Protein AF-A0A951JB14-F1 (afdb_monomer)

Sequence (214 aa):
MEELTDKQIKTRWVGIKKQINERQLLAYRVGIPLEKWDTYMYSNPTTEEINRIYFAIQDDRKNKTARIKDGLSKIVGYRESKEFSRKSGVSDTSIRDIIEGKKTMAGYDIINRLELFLNRVLPDYELSIENPLALRSYSQDYLSEIASEINRVADGLKQYCFKLTEMGRKQELETGWDGNKISPSKNIDYSINNLAELKEKIDTFWKVYIEKTI

Foldseek 3Di:
DPDDDPVVLVVLLVVLLVLCVLFVVLCVQLPNDPVCVCVSNVDRDDSVSSVSSSVSVQVVQLVLLLLLLVLLVPVDDPPCLVVVCLLLVNDSVVNNCSVVVVPSGDDLVSSLSSLLLSVLQPVPRDRDPRRSDDLVVVVVVLVVVLVVLLVVLVVLVVVLVVVLVVCVVVVHFDADPVRDGDDSCNSVVVSVVSVVVSVVSVVSNCQRSPVSHD

Structure (mmCIF, N/CA/C/O backbone):
data_AF-A0A951JB14-F1
#
_entry.id   AF-A0A951JB14-F1
#
loop_
_atom_site.group_PDB
_atom_site.id
_atom_site.type_symbol
_atom_site.label_atom_id
_atom_site.label_alt_id
_atom_site.label_comp_id
_atom_site.label_asym_id
_atom_site.label_entity_id
_atom_site.label_seq_id
_atom_site.pdbx_PDB_ins_code
_atom_site.Cartn_x
_atom_site.Cartn_y
_atom_site.Cartn_z
_atom_site.occupancy
_atom_site.B_iso_or_equiv
_atom_site.auth_seq_id
_atom_site.auth_comp_id
_atom_site.auth_asym_id
_atom_site.auth_atom_id
_atom_site.pdbx_PDB_model_num
ATOM 1 N N . MET A 1 1 ? 1.921 -2.107 32.612 1.00 53.19 1 MET A N 1
ATOM 2 C CA . MET A 1 1 ? 2.051 -1.178 31.470 1.00 53.19 1 MET A CA 1
ATOM 3 C C . MET A 1 1 ? 2.714 0.065 32.010 1.00 53.19 1 MET A C 1
ATOM 5 O O . MET A 1 1 ? 2.256 0.548 33.032 1.00 53.19 1 MET A O 1
ATOM 9 N N . GLU A 1 2 ? 3.806 0.506 31.399 1.00 60.00 2 GLU A N 1
ATOM 10 C CA . GLU A 1 2 ? 4.479 1.751 31.779 1.00 60.00 2 GLU A CA 1
ATOM 11 C C . GLU A 1 2 ? 3.520 2.928 31.535 1.00 60.00 2 GLU A C 1
ATOM 13 O O . GLU A 1 2 ? 2.881 2.990 30.477 1.00 60.00 2 GLU A O 1
ATOM 18 N N . GLU A 1 3 ? 3.339 3.799 32.530 1.00 78.62 3 GLU A N 1
ATOM 19 C CA . GLU A 1 3 ? 2.468 4.967 32.390 1.00 78.62 3 GLU A CA 1
ATOM 20 C C . GLU A 1 3 ? 3.057 5.925 31.357 1.00 78.62 3 GLU A C 1
ATOM 22 O O . GLU A 1 3 ? 4.218 6.330 31.423 1.00 78.62 3 GLU A O 1
ATOM 27 N N . LEU A 1 4 ? 2.246 6.268 30.359 1.00 85.12 4 LEU A N 1
ATOM 28 C CA . LEU A 1 4 ? 2.639 7.217 29.330 1.00 85.12 4 LEU A CA 1
ATOM 29 C C . LEU A 1 4 ? 2.627 8.625 29.909 1.00 85.12 4 LEU A C 1
ATOM 31 O O . LEU A 1 4 ? 1.679 9.025 30.576 1.00 85.12 4 LEU A O 1
ATOM 35 N N . THR A 1 5 ? 3.636 9.409 29.555 1.00 89.75 5 THR A N 1
ATOM 36 C CA . THR A 1 5 ? 3.665 10.844 29.850 1.00 89.75 5 THR A CA 1
ATOM 37 C C . THR A 1 5 ? 2.507 11.576 29.162 1.00 89.75 5 THR A C 1
ATOM 39 O O . THR A 1 5 ? 2.059 11.183 28.078 1.00 89.75 5 THR A O 1
ATOM 42 N N . ASP A 1 6 ? 2.095 12.722 29.705 1.00 87.25 6 ASP A N 1
ATOM 43 C CA . ASP A 1 6 ? 1.055 13.577 29.107 1.00 87.25 6 ASP A CA 1
ATOM 44 C C . ASP A 1 6 ? 1.327 13.912 27.633 1.00 87.25 6 ASP A C 1
ATOM 46 O O . ASP A 1 6 ? 0.418 13.960 26.798 1.00 87.25 6 ASP A O 1
ATOM 50 N N . LYS A 1 7 ? 2.602 14.119 27.277 1.00 90.81 7 LYS A N 1
ATOM 51 C CA . LYS A 1 7 ? 3.022 14.385 25.894 1.00 90.81 7 LYS A CA 1
ATOM 52 C C . LYS A 1 7 ? 2.766 13.181 24.984 1.00 90.81 7 LYS A C 1
ATOM 54 O O . LYS A 1 7 ? 2.312 13.350 23.847 1.00 90.81 7 LYS A O 1
ATOM 59 N N . GLN A 1 8 ? 3.039 11.970 25.465 1.00 92.25 8 GLN A N 1
ATOM 60 C CA . GLN A 1 8 ? 2.775 10.738 24.723 1.00 92.25 8 GLN A CA 1
ATOM 61 C C . GLN A 1 8 ? 1.269 10.483 24.581 1.00 92.25 8 GLN A C 1
ATOM 63 O O . GLN A 1 8 ? 0.830 10.118 23.490 1.00 92.25 8 GLN A O 1
ATOM 68 N N . ILE A 1 9 ? 0.471 10.752 25.620 1.00 92.06 9 ILE A N 1
ATOM 69 C CA . ILE A 1 9 ? -0.997 10.648 25.563 1.00 92.06 9 ILE A CA 1
ATOM 70 C C . ILE A 1 9 ? -1.588 11.623 24.540 1.00 92.06 9 ILE A C 1
ATOM 72 O O . ILE A 1 9 ? -2.374 11.213 23.683 1.00 92.06 9 ILE A O 1
ATOM 76 N N . LYS A 1 10 ? -1.147 12.886 24.531 1.00 90.31 10 LYS A N 1
ATOM 77 C CA . LYS A 1 10 ? -1.573 13.866 23.515 1.00 90.31 10 LYS A CA 1
ATOM 78 C C . LYS A 1 10 ? -1.198 13.427 22.099 1.00 90.31 10 LYS A C 1
ATOM 80 O O . LYS A 1 10 ? -2.020 13.504 21.190 1.00 90.31 10 LYS A O 1
ATOM 85 N N . THR A 1 11 ? 0.017 12.911 21.911 1.00 93.06 11 THR A N 1
ATOM 86 C CA . THR A 1 11 ? 0.480 12.401 20.607 1.00 93.06 11 THR A CA 1
ATOM 87 C C . THR A 1 11 ? -0.361 11.208 20.144 1.00 93.06 11 THR A C 1
ATOM 89 O O . THR A 1 11 ? -0.767 11.141 18.983 1.00 93.06 11 THR A O 1
ATOM 92 N N . ARG A 1 12 ? -0.687 10.287 21.059 1.00 93.69 12 ARG A N 1
ATOM 93 C CA . ARG A 1 12 ? -1.596 9.167 20.798 1.00 93.69 12 ARG A CA 1
ATOM 94 C C . ARG A 1 12 ? -2.968 9.666 20.356 1.00 93.69 12 ARG A C 1
ATOM 96 O O . ARG A 1 12 ? -3.489 9.165 19.364 1.00 93.69 12 ARG A O 1
ATOM 103 N N . TRP A 1 13 ? -3.518 10.673 21.032 1.00 94.56 13 TRP A N 1
ATOM 104 C CA . TRP A 1 13 ? -4.812 11.244 20.670 1.00 94.56 13 TRP A CA 1
ATOM 105 C C . TRP A 1 13 ? -4.819 11.879 19.276 1.00 94.56 13 TRP A C 1
ATOM 107 O O . TRP A 1 13 ? -5.735 11.629 18.497 1.00 94.56 13 TRP A O 1
ATOM 117 N N . VAL A 1 14 ? -3.759 12.604 18.903 1.00 93.69 14 VAL A N 1
ATOM 118 C CA . VAL A 1 14 ? -3.581 13.117 17.530 1.00 93.69 14 VAL A CA 1
ATOM 119 C C . VAL A 1 14 ? -3.583 11.975 16.507 1.00 93.69 14 VAL A C 1
ATOM 121 O O . VAL A 1 14 ? -4.263 12.058 15.483 1.00 93.69 14 VAL A O 1
ATOM 124 N N . GLY A 1 15 ? -2.870 10.882 16.797 1.00 92.81 15 GLY A N 1
ATOM 125 C CA . GLY A 1 15 ? -2.862 9.689 15.948 1.00 92.81 15 GLY A CA 1
ATOM 126 C C . GLY A 1 15 ? -4.243 9.041 15.804 1.00 92.81 15 GLY A C 1
ATOM 127 O O . GLY A 1 15 ? -4.622 8.648 14.702 1.00 92.81 15 GLY A O 1
ATOM 128 N N . ILE A 1 16 ? -5.013 8.976 16.892 1.00 94.06 16 ILE A N 1
ATOM 129 C CA . ILE A 1 16 ? -6.386 8.454 16.892 1.00 94.06 16 ILE A CA 1
ATOM 130 C C . ILE A 1 16 ? -7.307 9.336 16.045 1.00 94.06 16 ILE A C 1
ATOM 132 O O . ILE A 1 16 ? -7.996 8.812 15.171 1.00 94.06 16 ILE A O 1
ATOM 136 N N . LYS A 1 17 ? -7.278 10.666 16.231 1.00 93.44 17 LYS A N 1
ATOM 137 C CA . LYS A 1 17 ? -8.076 11.601 15.418 1.00 93.44 17 LYS A CA 1
ATOM 138 C C . LYS A 1 17 ? -7.787 11.438 13.932 1.00 93.44 17 LYS A C 1
ATOM 140 O O . LYS A 1 17 ? -8.719 11.383 13.139 1.00 93.44 17 LYS A O 1
ATOM 145 N N . LYS A 1 18 ? -6.512 11.300 13.551 1.00 92.94 18 LYS A N 1
ATOM 146 C CA . LYS A 1 18 ? -6.135 11.044 12.155 1.00 92.94 18 LYS A CA 1
ATOM 147 C C . LYS A 1 18 ? -6.806 9.777 11.614 1.00 92.94 18 LYS A C 1
ATOM 149 O O . LYS A 1 18 ? -7.406 9.816 10.546 1.00 92.94 18 LYS A O 1
ATOM 154 N N . GLN A 1 19 ? -6.751 8.674 12.361 1.00 92.44 19 GLN A N 1
ATOM 155 C CA . GLN A 1 19 ? -7.350 7.407 11.931 1.00 92.44 19 GLN A CA 1
ATOM 156 C C . GLN A 1 19 ? -8.875 7.473 11.821 1.00 92.44 19 GLN A C 1
ATOM 158 O O . GLN A 1 19 ? -9.423 6.904 10.878 1.00 92.44 19 GLN A O 1
ATOM 163 N N . ILE A 1 20 ? -9.533 8.166 12.754 1.00 91.81 20 ILE A N 1
ATOM 164 C CA . ILE A 1 20 ? -10.982 8.394 12.747 1.00 91.81 20 ILE A CA 1
ATOM 165 C C . ILE A 1 20 ? -11.391 9.303 11.581 1.00 91.81 20 ILE A C 1
ATOM 167 O O . ILE A 1 20 ? -12.351 8.997 10.886 1.00 91.81 20 ILE A O 1
ATOM 171 N N . ASN A 1 21 ? -10.657 10.382 11.310 1.00 89.25 21 ASN A N 1
ATOM 172 C CA . ASN A 1 21 ? -10.972 11.289 10.202 1.00 89.25 21 ASN A CA 1
ATOM 173 C C . ASN A 1 21 ? -10.857 10.600 8.839 1.00 89.25 21 ASN A C 1
ATOM 175 O O . ASN A 1 21 ? -11.684 10.825 7.963 1.00 89.25 21 ASN A O 1
ATOM 179 N N . GLU A 1 22 ? -9.866 9.724 8.670 1.00 88.25 22 GLU A N 1
ATOM 180 C CA . GLU A 1 22 ? -9.732 8.894 7.468 1.00 88.25 22 GLU A CA 1
ATOM 181 C C . GLU A 1 22 ? -10.836 7.824 7.351 1.00 88.25 22 GLU A C 1
ATOM 183 O O . GLU A 1 22 ? -11.032 7.267 6.274 1.00 88.25 22 GLU A O 1
ATOM 188 N N . ARG A 1 23 ? -11.511 7.476 8.457 1.00 88.75 23 ARG A N 1
ATOM 189 C CA . ARG A 1 23 ? -12.461 6.357 8.572 1.00 88.75 23 ARG A CA 1
ATOM 190 C C . ARG A 1 23 ? -13.578 6.733 9.536 1.00 88.75 23 ARG A C 1
ATOM 192 O O . ARG A 1 23 ? -13.624 6.230 10.652 1.00 88.75 23 ARG A O 1
ATOM 199 N N . GLN A 1 24 ? -14.474 7.626 9.130 1.00 84.38 24 GLN A N 1
ATOM 200 C CA . GLN A 1 24 ? -15.455 8.224 10.049 1.00 84.38 24 GLN A CA 1
ATOM 201 C C . GLN A 1 24 ? -16.294 7.176 10.801 1.00 84.38 24 GLN A C 1
ATOM 203 O O . GLN A 1 24 ? -16.555 7.322 11.994 1.00 84.38 24 GLN A O 1
ATOM 208 N N . LEU A 1 25 ? -16.621 6.055 10.148 1.00 89.00 25 LEU A N 1
ATOM 209 C CA . LEU A 1 25 ? -17.375 4.956 10.759 1.00 89.00 25 LEU A CA 1
ATOM 210 C C . LEU A 1 25 ? -16.599 4.186 11.846 1.00 89.00 25 LEU A C 1
ATOM 212 O O . LEU A 1 25 ? -17.211 3.546 12.703 1.00 89.00 25 LEU A O 1
ATOM 216 N N . LEU A 1 26 ? -15.269 4.323 11.899 1.00 90.81 26 LEU A N 1
ATOM 217 C CA . LEU A 1 26 ? -14.445 3.802 12.993 1.00 90.81 26 LEU A CA 1
ATOM 218 C C . LEU A 1 26 ? -14.837 4.428 14.334 1.00 90.81 26 LEU A C 1
ATOM 220 O O . LEU A 1 26 ? -14.767 3.745 15.351 1.00 90.81 26 LEU A O 1
ATOM 224 N N . ALA A 1 27 ? -15.278 5.690 14.346 1.00 90.06 27 ALA A N 1
ATOM 225 C CA . ALA A 1 27 ? -15.678 6.380 15.569 1.00 90.06 27 ALA A CA 1
ATOM 226 C C . ALA A 1 27 ? -16.820 5.664 16.296 1.00 90.06 27 ALA A C 1
ATOM 228 O O . ALA A 1 27 ? -16.739 5.441 17.503 1.00 90.06 27 ALA A O 1
ATOM 229 N N . TYR A 1 28 ? -17.828 5.211 15.550 1.00 88.62 28 TYR A N 1
ATOM 230 C CA . TYR A 1 28 ? -18.924 4.423 16.108 1.00 88.62 28 TYR A CA 1
ATOM 231 C C . TYR A 1 28 ? -18.432 3.082 16.650 1.00 88.62 28 TYR A C 1
ATOM 233 O O . TYR A 1 28 ? -18.802 2.694 17.757 1.00 88.62 28 TYR A O 1
ATOM 241 N N . ARG A 1 29 ? -17.539 2.396 15.921 1.00 87.94 29 ARG A N 1
ATOM 242 C CA . ARG A 1 29 ? -16.986 1.108 16.366 1.00 87.94 29 ARG A CA 1
ATOM 243 C C . ARG A 1 29 ? -16.177 1.223 17.657 1.00 87.94 29 ARG A C 1
ATOM 245 O O . ARG A 1 29 ? -16.216 0.314 18.479 1.00 87.94 29 ARG A O 1
ATOM 252 N N . VAL A 1 30 ? -15.466 2.329 17.857 1.00 92.06 30 VAL A N 1
ATOM 253 C CA . VAL A 1 30 ? -14.691 2.569 19.087 1.00 92.06 30 VAL A CA 1
ATOM 254 C C . VAL A 1 30 ? -15.541 3.184 20.206 1.00 92.06 30 VAL A C 1
ATOM 256 O O . VAL A 1 30 ? -15.023 3.512 21.276 1.00 92.06 30 VAL A O 1
ATOM 259 N N . GLY A 1 31 ? -16.853 3.319 19.996 1.00 89.38 31 GLY A N 1
ATOM 260 C CA . GLY A 1 31 ? -17.803 3.789 20.999 1.00 89.38 31 GLY A CA 1
ATOM 261 C C . GLY A 1 31 ? -17.769 5.298 21.225 1.00 89.38 31 GLY A C 1
ATOM 262 O O . GLY A 1 31 ? -17.965 5.730 22.356 1.00 89.38 31 GLY A O 1
ATOM 263 N N . ILE A 1 32 ? -17.484 6.097 20.192 1.00 89.81 32 ILE A N 1
ATOM 264 C CA . ILE A 1 32 ? -17.711 7.548 20.208 1.00 89.81 32 ILE A CA 1
ATOM 265 C C . ILE A 1 32 ? -19.130 7.801 19.677 1.00 89.81 32 ILE A C 1
ATOM 267 O O . ILE A 1 32 ? -19.377 7.568 18.492 1.00 89.81 32 ILE A O 1
ATOM 271 N N . PRO A 1 33 ? -20.070 8.262 20.523 1.00 86.94 33 PRO A N 1
ATOM 272 C CA . PRO A 1 33 ? -21.422 8.598 20.089 1.00 86.94 33 PRO A CA 1
ATOM 273 C C . PRO A 1 33 ? -21.417 9.815 19.161 1.00 86.94 33 PRO A C 1
ATOM 275 O O . PRO A 1 33 ? -20.614 10.735 19.351 1.00 86.94 33 PRO A O 1
ATOM 278 N N . LEU A 1 34 ? -22.342 9.851 18.197 1.00 86.12 34 LEU A N 1
ATOM 279 C CA . LEU A 1 34 ? -22.454 10.956 17.239 1.00 86.12 34 LEU A CA 1
ATOM 280 C C . LEU A 1 34 ? -22.693 12.294 17.948 1.00 86.12 34 LEU A C 1
ATOM 282 O O . LEU A 1 34 ? -22.112 13.307 17.578 1.00 86.12 34 LEU A O 1
ATOM 286 N N . GLU A 1 35 ? -23.481 12.284 19.021 1.00 89.50 35 GLU A N 1
ATOM 287 C CA . GLU A 1 35 ? -23.854 13.475 19.791 1.00 89.50 35 GLU A CA 1
ATOM 288 C C . GLU A 1 35 ? -22.651 14.105 20.503 1.00 89.50 35 GLU A C 1
ATOM 290 O O . GLU A 1 35 ? -22.683 15.274 20.877 1.00 89.50 35 GLU A O 1
ATOM 295 N N . LYS A 1 36 ? -21.580 13.328 20.707 1.00 88.06 36 LYS A N 1
ATOM 296 C CA . LYS A 1 36 ? -20.344 13.774 21.360 1.00 88.06 36 LYS A CA 1
ATOM 297 C C . LYS A 1 36 ? -19.206 14.004 20.371 1.00 88.06 36 LYS A C 1
ATOM 299 O O . LYS A 1 36 ? -18.095 14.306 20.807 1.00 88.06 36 LYS A O 1
ATOM 304 N N . TRP A 1 37 ? -19.453 13.868 19.067 1.00 86.94 37 TRP A N 1
ATOM 305 C CA . TRP A 1 37 ? -18.423 13.960 18.033 1.00 86.94 37 TRP A CA 1
ATOM 306 C C . TRP A 1 37 ? -17.574 15.226 18.168 1.00 86.94 37 TRP A C 1
ATOM 308 O O . TRP A 1 37 ? -16.355 15.129 18.317 1.00 86.94 37 TRP A O 1
ATOM 318 N N . ASP A 1 38 ? -18.213 16.396 18.210 1.00 87.88 38 ASP A N 1
ATOM 319 C CA . ASP A 1 38 ? -17.513 17.680 18.306 1.00 87.88 38 ASP A CA 1
ATOM 320 C C . ASP A 1 38 ? -16.698 17.783 19.594 1.00 87.88 38 ASP A C 1
ATOM 322 O O . ASP A 1 38 ? -15.559 18.253 19.586 1.00 87.88 38 ASP A O 1
ATOM 326 N N . THR A 1 39 ? -17.229 17.264 20.705 1.00 88.88 39 THR A N 1
ATOM 327 C CA . THR A 1 39 ? -16.492 17.215 21.969 1.00 88.88 39 THR A CA 1
ATOM 328 C C . THR A 1 39 ? -15.203 16.418 21.809 1.00 88.88 39 THR A C 1
ATOM 330 O O . THR A 1 39 ? -14.141 16.907 22.184 1.00 88.88 39 THR A O 1
ATOM 333 N N . TYR A 1 40 ? -15.240 15.230 21.204 1.00 88.62 40 TYR A N 1
ATOM 334 C CA . TYR A 1 40 ? -14.021 14.454 20.963 1.00 88.62 40 TYR A CA 1
ATOM 335 C C . TYR A 1 40 ? -13.096 15.153 19.949 1.00 88.62 40 TYR A C 1
ATOM 337 O O . TYR A 1 40 ? -11.893 15.291 20.187 1.00 88.62 40 TYR A O 1
ATOM 345 N N . MET A 1 41 ? -13.619 15.664 18.837 1.00 87.56 41 MET A N 1
ATOM 346 C CA . MET A 1 41 ? -12.777 16.235 17.783 1.00 87.56 41 MET A CA 1
ATOM 347 C C . MET A 1 41 ? -12.088 17.540 18.185 1.00 87.56 41 MET A C 1
ATOM 349 O O . MET A 1 41 ? -10.933 17.747 17.800 1.00 87.56 41 MET A O 1
ATOM 353 N N . TYR A 1 42 ? -12.710 18.361 19.031 1.00 88.31 42 TYR A N 1
ATOM 354 C CA . TYR A 1 42 ? -12.179 19.672 19.420 1.00 88.31 42 TYR A CA 1
ATOM 355 C C . TYR A 1 42 ? -11.637 19.744 20.855 1.00 88.31 42 TYR A C 1
ATOM 357 O O . TYR A 1 42 ? -11.126 20.788 21.254 1.00 88.31 42 TYR A O 1
ATOM 365 N N . SER A 1 43 ? -11.655 18.643 21.616 1.00 87.06 43 SER A N 1
ATOM 366 C CA . SER A 1 43 ? -11.065 18.582 22.964 1.00 87.06 43 SER A CA 1
ATOM 367 C C . SER A 1 43 ? -10.056 17.433 23.145 1.00 87.06 43 SER A C 1
ATOM 369 O O . SER A 1 43 ? -9.707 16.715 22.194 1.00 87.06 43 SER A O 1
ATOM 371 N N . ASN A 1 44 ? -9.544 17.306 24.375 1.00 86.88 44 ASN A N 1
ATOM 372 C CA . ASN A 1 44 ? -8.719 16.195 24.843 1.00 86.88 44 ASN A CA 1
ATOM 373 C C . ASN A 1 44 ? -9.492 15.443 25.939 1.00 86.88 44 ASN A C 1
ATOM 375 O O . ASN A 1 44 ? -9.641 15.991 27.034 1.00 86.88 44 ASN A O 1
ATOM 379 N N . PRO A 1 45 ? -9.979 14.220 25.664 1.00 89.56 45 PRO A N 1
ATOM 380 C CA . PRO A 1 45 ? -10.567 13.354 26.681 1.00 89.56 45 PRO A CA 1
ATOM 381 C C . PRO A 1 45 ? -9.555 12.991 27.776 1.00 89.56 45 PRO A C 1
ATOM 383 O O . PRO A 1 45 ? -8.359 13.270 27.654 1.00 89.56 45 PRO A O 1
ATOM 386 N N . THR A 1 46 ? -10.025 12.329 28.836 1.00 91.50 46 THR A N 1
ATOM 387 C CA . THR A 1 46 ? -9.133 11.827 29.889 1.00 91.50 46 THR A CA 1
ATOM 388 C C . THR A 1 46 ? -8.189 10.747 29.352 1.00 91.50 46 THR A C 1
ATOM 390 O O . THR A 1 46 ? -8.439 10.127 28.312 1.00 91.50 46 THR A O 1
ATOM 393 N N . THR A 1 47 ? -7.088 10.505 30.064 1.00 92.38 47 THR A N 1
ATOM 394 C CA . THR A 1 47 ? -6.096 9.484 29.701 1.00 92.38 47 THR A CA 1
ATOM 395 C C . THR A 1 47 ? -6.723 8.093 29.584 1.00 92.38 47 THR A C 1
ATOM 397 O O . THR A 1 47 ? -6.406 7.351 28.650 1.00 92.38 47 THR A O 1
ATOM 400 N N . GLU A 1 48 ? -7.644 7.749 30.485 1.00 92.38 48 GLU A N 1
ATOM 401 C CA . GLU A 1 48 ? -8.377 6.480 30.470 1.00 92.38 48 GLU A CA 1
ATOM 402 C C . GLU A 1 48 ? -9.187 6.336 29.183 1.00 92.38 48 GLU A C 1
ATOM 404 O O . GLU A 1 48 ? -9.128 5.297 28.527 1.00 92.38 48 GLU A O 1
ATOM 409 N N . GLU A 1 49 ? -9.882 7.398 28.779 1.00 93.00 49 GLU A N 1
ATOM 410 C CA . GLU A 1 49 ? -10.732 7.391 27.593 1.00 93.00 49 GLU A CA 1
ATOM 411 C C . GLU A 1 49 ? -9.912 7.319 26.297 1.00 93.00 49 GLU A C 1
ATOM 413 O O . GLU A 1 49 ? -10.219 6.534 25.396 1.00 93.00 49 GLU A O 1
ATOM 418 N N . ILE A 1 50 ? -8.801 8.060 26.220 1.00 93.88 50 ILE A N 1
ATOM 419 C CA . ILE A 1 50 ? -7.857 7.972 25.096 1.00 93.88 50 ILE A CA 1
ATOM 420 C C . ILE A 1 50 ? -7.309 6.544 24.969 1.00 93.88 50 ILE A C 1
ATOM 422 O O . ILE A 1 50 ? -7.218 6.009 23.860 1.00 93.88 50 ILE A O 1
ATOM 426 N N . ASN A 1 51 ? -6.951 5.910 26.088 1.00 94.12 51 ASN A N 1
ATOM 427 C CA . ASN A 1 51 ? -6.440 4.542 26.092 1.00 94.12 51 ASN A CA 1
ATOM 428 C C . ASN A 1 51 ? -7.521 3.518 25.728 1.00 94.12 51 ASN A C 1
ATOM 430 O O . ASN A 1 51 ? -7.241 2.619 24.936 1.00 94.12 51 ASN A O 1
ATOM 434 N N . ARG A 1 52 ? -8.757 3.678 26.217 1.00 95.62 52 ARG A N 1
ATOM 435 C CA . ARG A 1 52 ? -9.906 2.844 25.831 1.00 95.62 52 ARG A CA 1
ATOM 436 C C . ARG A 1 52 ? -10.095 2.838 24.314 1.00 95.62 52 ARG A C 1
ATOM 438 O O . ARG A 1 52 ? -10.147 1.769 23.706 1.00 95.62 52 ARG A O 1
ATOM 445 N N . ILE A 1 53 ? -10.135 4.021 23.696 1.00 95.50 53 ILE A N 1
ATOM 446 C CA . ILE A 1 53 ? -10.289 4.168 22.241 1.00 95.50 53 ILE A CA 1
ATOM 447 C C . ILE A 1 53 ? -9.086 3.572 21.505 1.00 95.50 53 ILE A C 1
ATOM 449 O O . ILE A 1 53 ? -9.250 2.852 20.521 1.00 95.50 53 ILE A O 1
ATOM 453 N N . TYR A 1 54 ? -7.870 3.834 21.988 1.00 94.94 54 TYR A N 1
ATOM 454 C CA . TYR A 1 54 ? -6.651 3.278 21.405 1.00 94.94 54 TYR A CA 1
ATOM 455 C C . TYR A 1 54 ? -6.675 1.747 21.355 1.00 94.94 54 TYR A C 1
ATOM 457 O O . TYR A 1 54 ? -6.377 1.163 20.312 1.00 94.94 54 TYR A O 1
ATOM 465 N N . PHE A 1 55 ? -7.040 1.092 22.458 1.00 95.19 55 PHE A N 1
ATOM 466 C CA . PHE A 1 55 ? -7.112 -0.366 22.516 1.00 95.19 55 PHE A CA 1
ATOM 467 C C . PHE A 1 55 ? -8.236 -0.917 21.636 1.00 95.19 55 PHE A C 1
ATOM 469 O O . PHE A 1 55 ? -7.996 -1.871 20.900 1.00 95.19 55 PHE A O 1
ATOM 476 N N . ALA A 1 56 ? -9.400 -0.262 21.596 1.00 95.44 56 ALA A N 1
ATOM 477 C CA . ALA A 1 56 ? -10.481 -0.637 20.682 1.00 95.44 56 ALA A CA 1
ATOM 478 C C . ALA A 1 56 ? -10.039 -0.591 19.204 1.00 95.44 56 ALA A C 1
ATOM 480 O O . ALA A 1 56 ? -10.346 -1.494 18.428 1.00 95.44 56 ALA A O 1
ATOM 481 N N . ILE A 1 57 ? -9.250 0.418 18.817 1.00 95.56 57 ILE A N 1
ATOM 482 C CA . ILE A 1 57 ? -8.637 0.505 17.482 1.00 95.56 57 ILE A CA 1
ATOM 483 C C . ILE A 1 57 ? -7.642 -0.634 17.240 1.00 95.56 57 ILE A C 1
ATOM 485 O O . ILE A 1 57 ? -7.585 -1.186 16.139 1.00 95.56 57 ILE A O 1
ATOM 489 N N . GLN A 1 58 ? -6.809 -0.967 18.229 1.00 95.31 58 GLN A N 1
ATOM 490 C CA . GLN A 1 58 ? -5.868 -2.079 18.095 1.00 95.31 58 GLN A CA 1
ATOM 491 C C . GLN A 1 58 ? -6.599 -3.407 17.889 1.00 95.31 58 GLN A C 1
ATOM 493 O O . GLN A 1 58 ? -6.173 -4.202 17.051 1.00 95.31 58 GLN A O 1
ATOM 498 N N . ASP A 1 59 ? -7.700 -3.632 18.600 1.00 95.50 59 ASP A N 1
ATOM 499 C CA . ASP A 1 59 ? -8.494 -4.848 18.462 1.00 95.50 59 ASP A CA 1
ATOM 500 C C . ASP A 1 59 ? -9.252 -4.902 17.127 1.00 95.50 59 ASP A C 1
ATOM 502 O O . ASP A 1 59 ? -9.235 -5.951 16.484 1.00 95.50 59 ASP A O 1
ATOM 506 N N . ASP A 1 60 ? -9.790 -3.782 16.619 1.00 94.81 60 ASP A N 1
ATOM 507 C CA . ASP A 1 60 ? -10.321 -3.718 15.242 1.00 94.81 60 ASP A CA 1
ATOM 508 C C . ASP A 1 60 ? -9.253 -4.137 14.220 1.00 94.81 60 ASP A C 1
ATOM 510 O O . ASP A 1 60 ? -9.486 -5.010 13.382 1.00 94.81 60 ASP 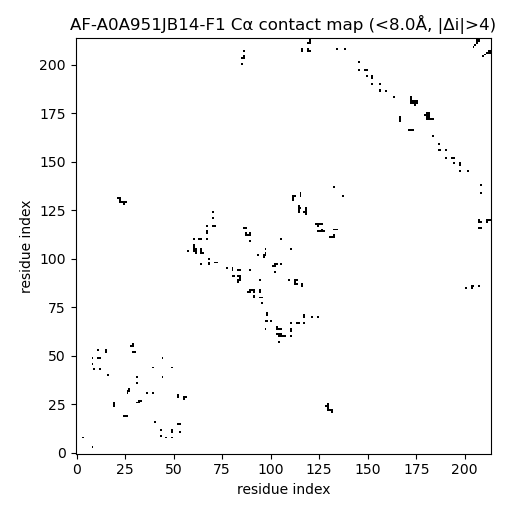A O 1
ATOM 514 N N . ARG A 1 61 ? -8.033 -3.598 14.342 1.00 95.75 61 ARG A N 1
ATOM 515 C CA . ARG A 1 61 ? -6.918 -3.951 13.452 1.00 95.75 61 ARG A CA 1
ATOM 516 C C . ARG A 1 61 ? -6.535 -5.423 13.546 1.00 95.75 61 ARG A C 1
ATOM 518 O O . ARG A 1 61 ? -6.253 -6.025 12.509 1.00 95.75 61 ARG A O 1
ATOM 525 N N . LYS A 1 62 ? -6.506 -6.010 14.745 1.00 96.62 62 LYS A N 1
ATOM 526 C CA . LYS A 1 62 ? -6.245 -7.449 14.921 1.00 96.62 62 LYS A CA 1
ATOM 527 C C . LYS A 1 62 ? -7.325 -8.285 14.239 1.00 96.62 62 LYS A C 1
ATOM 529 O O . LYS A 1 62 ? -6.989 -9.167 13.454 1.00 96.62 62 LYS A O 1
ATOM 534 N N . ASN A 1 63 ? -8.597 -7.960 14.464 1.00 95.25 63 ASN A N 1
ATOM 535 C CA . ASN A 1 63 ? -9.731 -8.674 13.876 1.00 95.25 63 ASN A CA 1
ATOM 536 C C . ASN A 1 63 ? -9.707 -8.605 12.343 1.00 95.25 63 ASN A C 1
ATOM 538 O O . ASN A 1 63 ? -9.826 -9.630 11.671 1.00 95.25 63 ASN A O 1
ATOM 542 N N . LYS A 1 64 ? -9.456 -7.420 11.776 1.00 95.69 64 LYS A N 1
ATOM 543 C CA . LYS A 1 64 ? -9.307 -7.247 10.323 1.00 95.69 64 LYS A CA 1
ATOM 544 C C . LYS A 1 64 ? -8.098 -7.996 9.770 1.00 95.69 64 LYS A C 1
ATOM 546 O O . LYS A 1 64 ? -8.203 -8.645 8.736 1.00 95.69 64 LYS A O 1
ATOM 551 N N . THR A 1 65 ? -6.966 -7.973 10.476 1.00 96.44 65 THR A N 1
ATOM 552 C CA . THR A 1 65 ? -5.767 -8.729 10.075 1.00 96.44 65 THR A CA 1
ATOM 553 C C . THR A 1 65 ? -6.033 -10.236 10.080 1.00 96.44 65 THR A C 1
ATOM 555 O O . THR A 1 65 ? -5.618 -10.931 9.156 1.00 96.44 65 THR A O 1
ATOM 558 N N . ALA A 1 66 ? -6.767 -10.745 11.073 1.00 95.88 66 ALA A N 1
ATOM 559 C CA . ALA A 1 66 ? -7.168 -12.147 11.134 1.00 95.88 66 ALA A CA 1
ATOM 560 C C . ALA A 1 66 ? -8.110 -12.531 9.980 1.00 95.88 66 ALA A C 1
ATOM 562 O O . ALA A 1 66 ? -7.910 -13.567 9.351 1.00 95.88 66 ALA A O 1
ATOM 563 N N . ARG A 1 67 ? -9.083 -11.675 9.640 1.00 95.25 67 ARG A N 1
ATOM 564 C CA . ARG A 1 67 ? -9.973 -11.897 8.490 1.00 95.25 67 ARG A CA 1
ATOM 565 C C . ARG A 1 67 ? -9.217 -11.902 7.160 1.00 95.25 67 ARG A C 1
ATOM 567 O O . ARG A 1 67 ? -9.459 -12.760 6.318 1.00 95.25 67 ARG A O 1
ATOM 574 N N . ILE A 1 68 ? -8.259 -10.989 6.992 1.00 94.31 68 ILE A N 1
ATOM 575 C CA . ILE A 1 68 ? -7.366 -10.965 5.826 1.00 94.31 68 ILE A CA 1
ATOM 576 C C . ILE A 1 68 ? -6.537 -12.245 5.755 1.00 94.31 68 ILE A C 1
ATOM 578 O O . ILE A 1 68 ? -6.407 -12.817 4.678 1.00 94.31 68 ILE A O 1
ATOM 582 N N . LYS A 1 69 ? -5.984 -12.709 6.882 1.00 93.44 69 LYS A N 1
ATOM 583 C CA . LYS A 1 69 ? -5.242 -13.973 6.943 1.00 93.44 69 LYS A CA 1
ATOM 584 C C . LYS A 1 69 ? -6.105 -15.141 6.458 1.00 93.44 69 LYS A C 1
ATOM 586 O O . LYS A 1 69 ? -5.627 -15.935 5.652 1.00 93.44 69 LYS A O 1
ATOM 591 N N . ASP A 1 70 ? -7.352 -15.229 6.918 1.00 91.94 70 ASP A N 1
ATOM 592 C CA . ASP A 1 70 ? -8.303 -16.255 6.470 1.00 91.94 70 ASP A CA 1
ATOM 593 C C . ASP A 1 70 ? -8.578 -16.153 4.960 1.00 91.94 70 ASP A C 1
ATOM 595 O O . ASP A 1 70 ? -8.458 -17.144 4.243 1.00 91.94 70 ASP A O 1
ATOM 599 N N . GLY A 1 71 ? -8.841 -14.946 4.449 1.00 91.00 71 GLY A N 1
ATOM 600 C CA . GLY A 1 71 ? -9.029 -14.707 3.015 1.00 91.00 71 GLY A CA 1
ATOM 601 C C . GLY A 1 71 ? -7.809 -15.101 2.178 1.00 91.00 71 GLY A C 1
ATOM 602 O O . GLY A 1 71 ? -7.932 -15.870 1.229 1.00 91.00 71 GLY A O 1
ATOM 603 N N . LEU A 1 72 ? -6.612 -14.648 2.558 1.00 89.00 72 LEU A N 1
ATOM 604 C CA . LEU A 1 72 ? -5.363 -14.986 1.868 1.00 89.00 72 LEU A CA 1
ATOM 605 C C . LEU A 1 72 ? -5.073 -16.490 1.890 1.00 89.00 72 LEU A C 1
ATOM 607 O O . LEU A 1 72 ? -4.539 -17.010 0.920 1.00 89.00 72 LEU A O 1
ATOM 611 N N . SER A 1 73 ? -5.448 -17.194 2.961 1.00 86.06 73 SER A N 1
ATOM 612 C CA . SER A 1 73 ? -5.244 -18.646 3.072 1.00 86.06 73 SER A CA 1
ATOM 613 C C . SER A 1 73 ? -6.124 -19.453 2.106 1.00 86.06 73 SER A C 1
ATOM 615 O O . SER A 1 73 ? -5.801 -20.603 1.814 1.00 86.06 73 SER A O 1
ATOM 617 N N . LYS A 1 74 ? -7.221 -18.866 1.603 1.00 86.06 74 LYS A N 1
ATOM 618 C CA . LYS A 1 74 ? -8.122 -19.484 0.610 1.00 86.06 74 LYS A CA 1
ATOM 619 C C . LYS A 1 74 ? -7.619 -19.331 -0.825 1.00 86.06 74 LYS A C 1
ATOM 621 O O . LYS A 1 74 ? -8.027 -20.094 -1.696 1.00 86.06 74 LYS A O 1
ATOM 626 N N . ILE A 1 75 ? -6.747 -18.358 -1.076 1.00 81.12 75 ILE A N 1
ATOM 627 C CA . ILE A 1 75 ? -6.121 -18.153 -2.381 1.00 81.12 75 ILE A CA 1
ATOM 628 C C . ILE A 1 75 ? -4.905 -19.081 -2.433 1.00 81.12 75 ILE A C 1
ATOM 630 O O . ILE A 1 75 ? -3.986 -18.973 -1.623 1.00 81.12 75 ILE A O 1
ATOM 634 N N . VAL A 1 76 ? -4.950 -20.066 -3.328 1.00 58.91 76 VAL A N 1
ATOM 635 C CA . VAL A 1 76 ? -3.970 -21.158 -3.408 1.00 58.91 76 VAL A CA 1
ATOM 636 C C . VAL A 1 76 ? -2.541 -20.610 -3.548 1.00 58.91 76 VAL A C 1
ATOM 638 O O . VAL A 1 76 ? -2.293 -19.728 -4.356 1.00 58.91 76 VAL A O 1
ATOM 641 N N . GLY A 1 77 ? -1.589 -21.184 -2.798 1.00 56.56 77 GLY A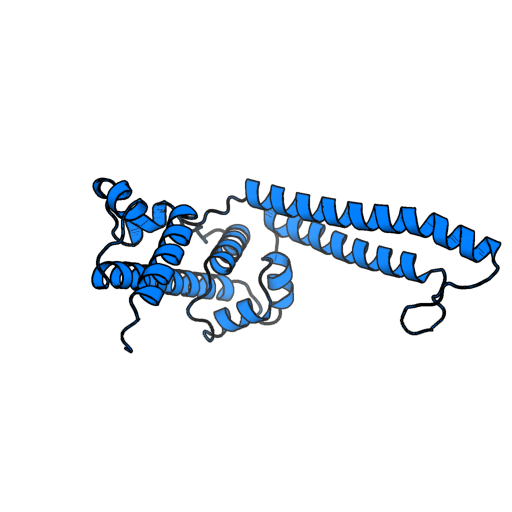 N 1
ATOM 642 C CA . GLY A 1 77 ? -0.152 -21.058 -3.061 1.00 56.56 77 GLY A CA 1
ATOM 643 C C . GLY A 1 77 ? 0.603 -20.038 -2.202 1.00 56.56 77 GLY A C 1
ATOM 644 O O . GLY A 1 77 ? 0.899 -18.931 -2.632 1.00 56.56 77 GLY A O 1
ATOM 645 N N . TYR A 1 78 ? 1.120 -20.476 -1.047 1.00 50.72 78 TYR A N 1
ATOM 646 C CA . TYR A 1 78 ? 2.147 -19.737 -0.282 1.00 50.72 78 TYR A CA 1
ATOM 647 C C . TYR A 1 78 ? 3.388 -19.363 -1.139 1.00 50.72 78 TYR A C 1
ATOM 649 O O . TYR A 1 78 ? 4.134 -18.445 -0.805 1.00 50.72 78 TYR A O 1
ATOM 657 N N . ARG A 1 79 ? 3.599 -20.048 -2.276 1.00 54.84 79 ARG A N 1
ATOM 658 C CA . ARG A 1 79 ? 4.679 -19.794 -3.246 1.00 54.84 79 ARG A CA 1
ATOM 659 C C . ARG A 1 79 ? 4.458 -18.555 -4.131 1.00 54.84 79 ARG A C 1
ATOM 661 O O . ARG A 1 79 ? 5.413 -18.114 -4.764 1.00 54.84 79 ARG A O 1
ATOM 668 N N . GLU A 1 80 ? 3.262 -17.967 -4.138 1.00 66.50 80 GLU A N 1
ATOM 669 C CA . GLU A 1 80 ? 2.893 -16.825 -4.992 1.00 66.50 80 GLU A CA 1
ATOM 670 C C . GLU A 1 80 ? 2.937 -15.474 -4.260 1.00 66.50 80 GLU A C 1
ATOM 672 O O . GLU A 1 80 ? 2.462 -14.461 -4.766 1.00 66.50 80 GLU A O 1
ATOM 677 N N . SER A 1 81 ? 3.554 -15.392 -3.078 1.00 64.38 81 SER A N 1
ATOM 678 C CA . SER A 1 81 ? 3.572 -14.160 -2.274 1.00 64.38 81 SER A CA 1
ATOM 679 C C . SER A 1 81 ? 4.157 -12.941 -3.021 1.00 64.38 81 SER A C 1
ATOM 681 O O . SER A 1 81 ? 3.676 -11.818 -2.856 1.00 64.38 81 SER A O 1
ATOM 683 N N . LYS A 1 82 ? 5.110 -13.162 -3.942 1.00 73.81 82 LYS A N 1
ATOM 684 C CA . LYS A 1 82 ? 5.626 -12.126 -4.860 1.00 73.81 82 LYS A CA 1
ATOM 685 C C . LYS A 1 82 ? 4.592 -11.657 -5.883 1.00 73.81 82 LYS A C 1
ATOM 687 O O . LYS A 1 82 ? 4.593 -10.488 -6.262 1.00 73.81 82 LYS A O 1
ATOM 692 N N . GLU A 1 83 ? 3.742 -12.556 -6.355 1.00 75.81 83 GLU A N 1
ATOM 693 C CA . GLU A 1 83 ? 2.668 -12.242 -7.290 1.00 75.81 83 GLU A CA 1
AT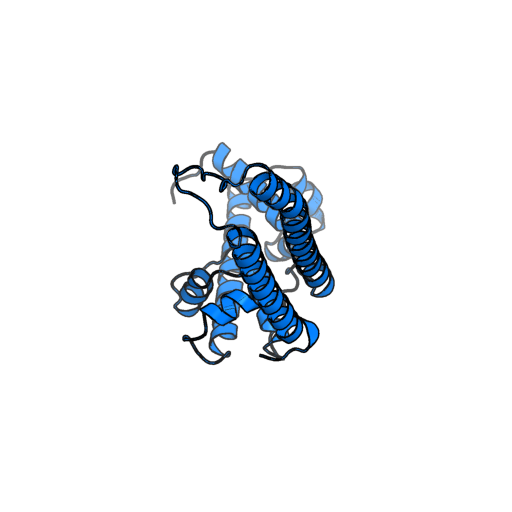OM 694 C C . GLU A 1 83 ? 1.539 -11.496 -6.571 1.00 75.81 83 GLU A C 1
ATOM 696 O O . GLU A 1 83 ? 1.110 -10.441 -7.034 1.00 75.81 83 GLU A O 1
ATOM 701 N N . PHE A 1 84 ? 1.155 -11.936 -5.368 1.00 78.00 84 PHE A N 1
ATOM 702 C CA . PHE A 1 84 ? 0.219 -11.195 -4.515 1.00 78.00 84 PHE A CA 1
ATOM 703 C C . PHE A 1 84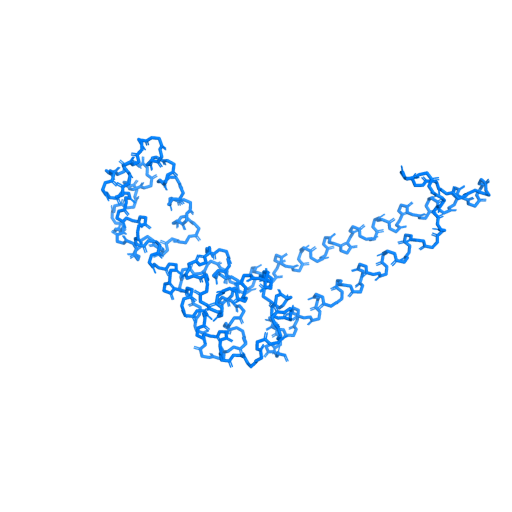 ? 0.752 -9.824 -4.123 1.00 78.00 84 PHE A C 1
ATOM 705 O O . PHE A 1 84 ? -0.020 -8.871 -4.033 1.00 78.00 84 PHE A O 1
ATOM 712 N N . SER A 1 85 ? 2.065 -9.692 -3.932 1.00 82.19 85 SER A N 1
ATOM 713 C CA . SER A 1 85 ? 2.684 -8.402 -3.654 1.00 82.19 85 SER A CA 1
ATOM 714 C C . SER A 1 85 ? 2.475 -7.415 -4.802 1.00 82.19 85 SER A C 1
ATOM 716 O O . SER A 1 85 ? 2.044 -6.286 -4.562 1.00 82.19 85 SER A O 1
ATOM 718 N N . ARG A 1 86 ? 2.678 -7.859 -6.050 1.00 80.31 86 ARG A N 1
ATOM 719 C CA . ARG A 1 86 ? 2.399 -7.047 -7.245 1.00 80.31 86 ARG A CA 1
ATOM 720 C C . ARG A 1 86 ? 0.911 -6.736 -7.390 1.00 80.31 86 ARG A C 1
ATOM 722 O O . ARG A 1 86 ? 0.560 -5.585 -7.619 1.00 80.31 86 ARG A O 1
ATOM 729 N N . LYS A 1 87 ? 0.042 -7.735 -7.204 1.00 83.50 87 LYS A N 1
ATOM 730 C CA . LYS A 1 87 ? -1.416 -7.599 -7.359 1.00 83.50 87 LYS A CA 1
ATOM 731 C C . LYS A 1 87 ? -2.052 -6.689 -6.301 1.00 83.50 87 LYS A C 1
ATOM 733 O O . LYS A 1 87 ? -2.934 -5.904 -6.620 1.00 83.50 87 LYS A O 1
ATOM 738 N N . SER A 1 88 ? -1.623 -6.774 -5.044 1.00 83.81 88 SER A N 1
ATOM 739 C CA . SER A 1 88 ? -2.211 -6.009 -3.928 1.00 83.81 88 SER A CA 1
ATOM 740 C C . SER A 1 88 ? -1.499 -4.686 -3.627 1.00 83.81 88 SER A C 1
ATOM 742 O O . SER A 1 88 ? -2.021 -3.862 -2.877 1.00 83.81 88 SER A O 1
ATOM 744 N N . GLY A 1 89 ? -0.287 -4.480 -4.157 1.00 83.81 89 GLY A N 1
ATOM 745 C CA . GLY A 1 89 ? 0.544 -3.324 -3.813 1.00 83.81 89 GLY A CA 1
ATOM 746 C C . GLY A 1 89 ? 1.012 -3.321 -2.351 1.00 83.81 89 GLY A C 1
ATOM 747 O O . GLY A 1 89 ? 1.291 -2.256 -1.793 1.00 83.81 89 GLY A O 1
ATOM 748 N N . VAL A 1 90 ? 1.063 -4.494 -1.710 1.00 89.25 90 VAL A N 1
ATOM 749 C CA . VAL A 1 90 ? 1.583 -4.711 -0.351 1.00 89.25 90 VAL A CA 1
ATOM 750 C C . VAL A 1 90 ? 2.859 -5.535 -0.433 1.00 89.25 90 VAL A C 1
ATOM 752 O O . VAL A 1 90 ? 2.971 -6.423 -1.269 1.00 89.25 90 VAL A O 1
ATOM 755 N N . SER A 1 91 ? 3.848 -5.262 0.421 1.00 89.00 91 SER A N 1
ATOM 756 C CA . SER A 1 91 ? 5.121 -5.985 0.364 1.00 89.00 91 SER A CA 1
ATOM 757 C C . SER A 1 91 ? 4.957 -7.486 0.618 1.00 89.00 91 SER A C 1
ATOM 759 O O . SER A 1 91 ? 4.247 -7.902 1.535 1.00 89.00 91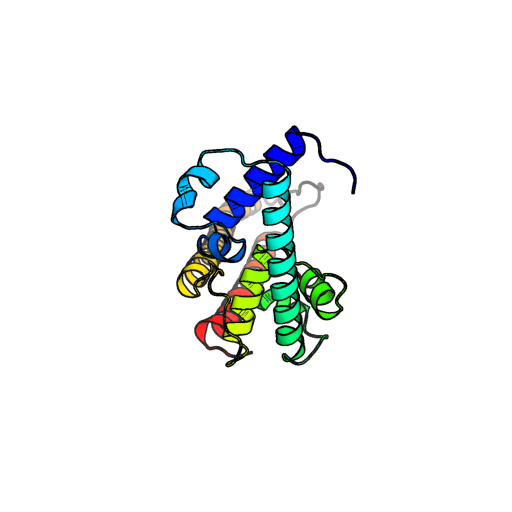 SER A O 1
ATOM 761 N N . ASP A 1 92 ? 5.689 -8.283 -0.160 1.00 88.56 92 ASP A N 1
ATOM 762 C CA . ASP A 1 92 ? 5.803 -9.740 -0.035 1.00 88.56 92 ASP A CA 1
ATOM 763 C C . ASP A 1 92 ? 6.022 -10.192 1.419 1.00 88.56 92 ASP A C 1
ATOM 765 O O . ASP A 1 92 ? 5.310 -11.055 1.929 1.00 88.56 92 ASP A O 1
ATOM 769 N N . THR A 1 93 ? 6.949 -9.537 2.127 1.00 90.00 93 THR A N 1
ATOM 770 C CA . THR A 1 93 ? 7.225 -9.803 3.545 1.00 90.00 93 THR A CA 1
ATOM 771 C C . THR A 1 93 ? 5.999 -9.573 4.425 1.00 90.00 93 THR A C 1
ATOM 773 O O . THR A 1 93 ? 5.691 -10.413 5.261 1.00 90.00 93 THR A O 1
ATOM 776 N N . SER A 1 94 ? 5.256 -8.477 4.223 1.00 91.62 94 SER A N 1
ATOM 777 C CA . SER A 1 94 ? 4.056 -8.209 5.026 1.00 91.62 94 SER A CA 1
ATOM 778 C C . SER A 1 94 ? 2.963 -9.245 4.786 1.00 91.62 94 SER A C 1
ATOM 780 O O . SER A 1 94 ? 2.308 -9.649 5.742 1.00 91.62 94 SER A O 1
ATOM 782 N N . ILE A 1 95 ? 2.767 -9.666 3.533 1.00 90.19 95 ILE A N 1
ATOM 783 C CA . ILE A 1 95 ? 1.796 -10.710 3.177 1.00 90.19 95 ILE A CA 1
ATOM 784 C C . ILE A 1 95 ? 2.189 -12.027 3.852 1.00 90.19 95 ILE A C 1
ATOM 786 O O . ILE A 1 95 ? 1.367 -12.631 4.542 1.00 90.19 95 ILE A O 1
ATOM 790 N N . ARG A 1 96 ? 3.460 -12.428 3.729 1.00 88.94 96 ARG A N 1
ATOM 791 C CA . ARG A 1 96 ? 4.000 -13.637 4.361 1.00 88.94 96 ARG A CA 1
ATOM 792 C C . ARG A 1 96 ? 3.826 -13.615 5.878 1.00 88.94 96 ARG A C 1
ATOM 794 O O . ARG A 1 96 ? 3.300 -14.573 6.436 1.00 88.94 96 ARG A O 1
ATOM 801 N N . ASP A 1 97 ? 4.197 -12.519 6.536 1.00 92.44 97 ASP A N 1
ATOM 802 C CA . ASP A 1 97 ? 4.095 -12.410 7.992 1.00 92.44 97 ASP A CA 1
ATOM 803 C C . ASP A 1 97 ? 2.640 -12.502 8.483 1.00 92.44 97 ASP A C 1
ATOM 805 O O . ASP A 1 97 ? 2.389 -13.042 9.561 1.00 92.44 97 ASP A O 1
ATOM 809 N N . ILE A 1 98 ? 1.671 -11.988 7.714 1.00 92.50 98 ILE A N 1
ATOM 810 C CA . ILE A 1 98 ? 0.239 -12.115 8.032 1.00 92.50 98 ILE A CA 1
ATOM 811 C C . ILE A 1 98 ? -0.212 -13.574 7.882 1.00 92.50 98 ILE A C 1
ATOM 813 O O . ILE A 1 98 ? -0.824 -14.115 8.805 1.00 92.50 98 ILE A O 1
ATOM 817 N N . ILE A 1 99 ? 0.125 -14.226 6.762 1.00 89.62 99 ILE A N 1
ATOM 818 C CA . ILE A 1 99 ? -0.230 -15.632 6.492 1.00 89.62 99 ILE A CA 1
ATOM 819 C C . ILE A 1 99 ? 0.364 -16.560 7.561 1.00 89.62 99 ILE A C 1
ATOM 821 O O . ILE A 1 99 ? -0.331 -17.419 8.100 1.00 89.62 99 ILE A O 1
ATOM 825 N N . GLU A 1 100 ? 1.622 -16.350 7.943 1.00 90.00 100 GLU A N 1
ATOM 826 C CA . GLU A 1 100 ? 2.295 -17.132 8.988 1.00 90.00 100 GLU A CA 1
ATOM 827 C C . GLU A 1 100 ? 1.808 -16.795 10.405 1.00 90.00 100 GLU A C 1
ATOM 829 O O . GLU A 1 100 ? 2.127 -17.498 11.360 1.00 90.00 100 GLU A O 1
ATOM 834 N N . GLY A 1 101 ? 1.032 -15.720 10.574 1.00 90.00 101 GLY A N 1
ATOM 835 C CA . GLY A 1 101 ? 0.588 -15.242 11.882 1.00 90.00 101 GLY A CA 1
ATOM 836 C C . GLY A 1 101 ? 1.668 -14.528 12.701 1.00 90.00 101 GLY A C 1
ATOM 837 O O . GLY A 1 101 ? 1.409 -14.189 13.853 1.00 90.00 101 GLY A O 1
ATOM 838 N N . LYS A 1 102 ? 2.843 -14.246 12.124 1.00 93.12 102 LYS A N 1
ATOM 839 C CA . LYS A 1 102 ? 3.884 -13.407 12.745 1.00 93.12 102 LYS A CA 1
ATOM 840 C C . LYS A 1 102 ? 3.417 -11.961 12.916 1.00 93.12 102 LYS A C 1
ATOM 842 O O . LYS A 1 102 ? 3.761 -11.304 13.895 1.00 93.12 102 LYS A O 1
ATOM 847 N N . LYS A 1 103 ? 2.600 -11.465 11.981 1.00 93.56 103 LYS A N 1
ATOM 848 C CA . LYS A 1 103 ? 2.007 -10.124 12.011 1.00 93.56 103 LYS A CA 1
ATOM 849 C C . LYS A 1 103 ? 0.524 -10.212 12.341 1.00 93.56 103 LYS A C 1
ATOM 851 O O . LYS A 1 103 ? -0.323 -10.289 11.460 1.00 93.56 103 LYS A O 1
ATOM 856 N N . THR A 1 104 ? 0.219 -10.157 13.634 1.00 93.62 104 THR A N 1
ATOM 857 C CA . THR A 1 104 ? -1.154 -10.229 14.164 1.00 93.62 104 THR A CA 1
ATOM 858 C C . THR A 1 104 ? -1.926 -8.912 14.053 1.00 93.62 104 THR A C 1
ATOM 860 O O . THR A 1 104 ? -3.144 -8.901 14.194 1.00 93.62 104 THR A O 1
ATOM 863 N N . MET A 1 105 ? -1.236 -7.795 13.791 1.00 95.56 105 MET A N 1
ATOM 864 C CA . MET A 1 105 ? -1.842 -6.466 13.688 1.00 95.56 105 MET A CA 1
ATOM 865 C C . MET A 1 105 ? -1.181 -5.639 12.576 1.00 95.56 105 MET A C 1
ATOM 867 O O . MET A 1 105 ? -0.189 -4.935 12.789 1.00 95.56 105 MET A O 1
ATOM 871 N N . ALA A 1 106 ? -1.750 -5.685 11.374 1.00 95.12 106 ALA A N 1
ATOM 872 C CA . ALA A 1 106 ? -1.325 -4.853 10.255 1.00 95.12 106 ALA A CA 1
ATOM 873 C C . ALA A 1 106 ? -1.771 -3.389 10.430 1.00 95.12 106 ALA A C 1
ATOM 875 O O . ALA A 1 106 ? -2.680 -3.073 11.201 1.00 95.12 106 ALA A O 1
ATOM 876 N N . GLY A 1 107 ? -1.074 -2.453 9.782 1.00 94.06 107 GLY A N 1
ATOM 877 C CA . GLY A 1 107 ? -1.515 -1.056 9.695 1.00 94.06 107 GLY A CA 1
ATOM 878 C C . GLY A 1 107 ? -2.741 -0.932 8.791 1.00 94.06 107 GLY A C 1
ATOM 879 O O . GLY A 1 107 ? -2.924 -1.765 7.906 1.00 94.06 107 GLY A O 1
ATOM 880 N N . TYR A 1 108 ? -3.560 0.105 8.981 1.00 93.75 108 TYR A N 1
ATOM 881 C CA . TYR A 1 108 ? -4.772 0.253 8.174 1.00 93.75 108 TYR A CA 1
ATOM 882 C C . TYR A 1 108 ? -4.508 0.418 6.674 1.00 93.75 108 TYR A C 1
ATOM 884 O O . TYR A 1 108 ? -5.331 -0.028 5.898 1.00 93.75 108 TYR A O 1
ATOM 892 N N . ASP A 1 109 ? -3.384 0.996 6.245 1.00 91.81 109 ASP A N 1
ATOM 893 C CA . ASP A 1 109 ? -3.040 1.054 4.812 1.00 91.81 109 ASP A CA 1
ATOM 894 C C . ASP A 1 109 ? -2.899 -0.356 4.203 1.00 91.81 109 ASP A C 1
ATOM 896 O O . ASP A 1 109 ? -3.531 -0.665 3.196 1.00 91.81 109 ASP A O 1
ATOM 900 N N . ILE A 1 110 ? -2.175 -1.252 4.887 1.00 94.06 110 ILE A N 1
ATOM 901 C CA . ILE A 1 110 ? -2.045 -2.662 4.488 1.00 94.06 110 ILE A CA 1
ATOM 902 C C . ILE A 1 110 ? -3.411 -3.355 4.506 1.00 94.06 110 ILE A C 1
ATOM 904 O O . ILE A 1 110 ? -3.746 -4.063 3.560 1.00 94.06 110 ILE A O 1
ATOM 908 N N . ILE A 1 111 ? -4.199 -3.143 5.567 1.00 95.00 111 ILE A N 1
ATOM 909 C CA . ILE A 1 111 ? -5.547 -3.717 5.693 1.00 95.00 111 ILE A CA 1
ATOM 910 C C . ILE A 1 111 ? -6.417 -3.267 4.522 1.00 95.00 111 ILE A C 1
ATOM 912 O O . ILE A 1 111 ? -7.004 -4.101 3.845 1.00 95.00 111 ILE A O 1
ATOM 916 N N . ASN A 1 112 ? -6.454 -1.964 4.248 1.00 94.12 112 ASN A N 1
ATOM 917 C CA . ASN A 1 112 ? -7.315 -1.384 3.232 1.00 94.12 112 ASN A CA 1
ATOM 918 C C . ASN A 1 112 ? -7.019 -1.971 1.842 1.00 94.12 112 ASN A C 1
ATOM 920 O O . ASN A 1 112 ? -7.945 -2.371 1.136 1.00 94.12 112 ASN A O 1
ATOM 924 N N . ARG A 1 113 ? -5.732 -2.055 1.473 1.00 92.88 113 ARG A N 1
ATOM 925 C CA . ARG A 1 113 ? -5.279 -2.609 0.186 1.00 92.88 113 ARG A CA 1
ATOM 926 C C . ARG A 1 113 ? -5.562 -4.104 0.067 1.00 92.88 113 ARG A C 1
ATOM 928 O O . ARG A 1 113 ? -6.069 -4.545 -0.960 1.00 92.88 113 ARG A O 1
ATOM 935 N N . LEU A 1 114 ? -5.269 -4.883 1.114 1.00 93.44 114 LEU A N 1
ATOM 936 C CA . LEU A 1 114 ? -5.514 -6.327 1.099 1.00 93.44 114 LEU A CA 1
ATOM 937 C C . LEU A 1 114 ? -7.005 -6.651 1.080 1.00 93.44 114 LEU A C 1
ATOM 939 O O . LEU A 1 114 ? -7.399 -7.557 0.361 1.00 93.44 114 LEU A O 1
ATOM 943 N N . GLU A 1 115 ? -7.847 -5.916 1.805 1.00 94.31 115 GLU A N 1
ATOM 944 C CA . GLU A 1 115 ? -9.298 -6.109 1.727 1.00 94.31 115 GLU A CA 1
ATOM 945 C C . GLU A 1 115 ? -9.851 -5.783 0.344 1.00 94.31 115 GLU A C 1
ATOM 947 O O . GLU A 1 115 ? -10.690 -6.529 -0.152 1.00 94.31 115 GLU A O 1
ATOM 952 N N . LEU A 1 116 ? -9.371 -4.706 -0.289 1.00 92.94 116 LEU A N 1
ATOM 953 C CA . LEU A 1 116 ? -9.771 -4.369 -1.653 1.00 92.94 116 LEU A CA 1
ATOM 954 C C . LEU A 1 116 ? -9.352 -5.476 -2.624 1.00 92.94 116 LEU A C 1
ATOM 956 O O . LEU A 1 116 ? -10.174 -5.931 -3.412 1.00 92.94 116 LEU A O 1
ATOM 960 N N . PHE A 1 117 ? -8.106 -5.945 -2.535 1.00 91.75 117 PHE A N 1
ATOM 961 C CA . PHE A 1 117 ? -7.615 -7.065 -3.334 1.00 91.75 117 PHE A CA 1
ATOM 962 C C . PHE A 1 117 ? -8.465 -8.327 -3.125 1.00 91.75 117 PHE A C 1
ATOM 964 O O . PHE A 1 117 ? -8.988 -8.872 -4.094 1.00 91.75 117 PHE A O 1
ATOM 971 N N . LEU A 1 118 ? -8.659 -8.751 -1.871 1.00 91.81 118 LEU A N 1
ATOM 972 C CA . LEU A 1 118 ? -9.442 -9.936 -1.513 1.00 91.81 118 LEU A CA 1
ATOM 973 C C . LEU A 1 118 ? -10.884 -9.836 -2.016 1.00 91.81 118 LEU A C 1
ATOM 975 O O . LEU A 1 118 ? -11.380 -10.797 -2.587 1.00 91.81 118 LEU A O 1
ATOM 979 N N . ASN A 1 119 ? -11.525 -8.671 -1.901 1.00 92.06 119 ASN A N 1
ATOM 980 C CA . ASN A 1 119 ? -12.867 -8.434 -2.437 1.00 92.06 119 ASN A CA 1
ATOM 981 C C . ASN A 1 119 ? -12.953 -8.574 -3.968 1.00 92.06 119 ASN A C 1
ATOM 983 O O . ASN A 1 119 ? -14.019 -8.874 -4.502 1.00 92.06 119 ASN A O 1
ATOM 987 N N . ARG A 1 120 ? -11.853 -8.355 -4.699 1.00 89.00 120 ARG A N 1
ATOM 988 C CA . ARG A 1 120 ? -11.826 -8.549 -6.157 1.00 89.00 120 ARG A CA 1
ATOM 989 C C . ARG A 1 120 ? -11.632 -9.999 -6.563 1.00 89.00 120 ARG A C 1
ATOM 991 O O . ARG A 1 120 ? -12.196 -10.405 -7.575 1.00 89.00 120 ARG A O 1
ATOM 998 N N . VAL A 1 121 ? -10.834 -10.746 -5.807 1.00 87.81 121 VAL A N 1
ATOM 999 C CA . VAL A 1 121 ? -10.411 -12.105 -6.177 1.00 87.81 121 VAL A CA 1
ATOM 1000 C C . VAL A 1 121 ? -11.224 -13.207 -5.496 1.00 87.81 121 VAL A C 1
ATOM 1002 O O . VAL A 1 121 ? -11.275 -14.322 -6.005 1.00 87.81 121 VAL A O 1
ATOM 1005 N N . LEU A 1 122 ? -11.882 -12.909 -4.374 1.00 87.88 122 LEU A N 1
ATOM 1006 C CA . LEU A 1 122 ? -12.787 -13.812 -3.669 1.00 87.88 122 LEU A CA 1
ATOM 1007 C C . LEU A 1 122 ? -14.217 -13.253 -3.737 1.00 87.88 122 LEU A C 1
ATOM 1009 O O . LEU A 1 122 ? -14.472 -12.202 -3.146 1.00 87.88 122 LEU A O 1
ATOM 1013 N N . PRO A 1 123 ? -15.162 -13.949 -4.398 1.00 84.25 123 PRO A N 1
ATOM 1014 C CA . PRO A 1 123 ? -16.545 -13.484 -4.539 1.00 84.25 123 PRO A CA 1
ATOM 1015 C C . PRO A 1 123 ? -17.247 -13.176 -3.210 1.00 84.25 123 PRO A C 1
ATOM 1017 O O . PRO A 1 123 ? -18.011 -12.218 -3.136 1.00 84.25 123 PRO A O 1
ATOM 1020 N N . ASP A 1 124 ? -16.943 -13.949 -2.164 1.00 88.69 124 ASP A N 1
ATOM 1021 C CA . ASP A 1 124 ? -17.611 -13.863 -0.858 1.00 88.69 124 ASP A CA 1
ATOM 1022 C C . ASP A 1 124 ? -16.883 -12.950 0.145 1.00 88.69 124 ASP A C 1
ATOM 1024 O O . ASP A 1 124 ? -17.282 -12.848 1.306 1.00 88.69 124 ASP A O 1
ATOM 1028 N N . TYR A 1 125 ? -15.773 -12.313 -0.248 1.00 91.38 125 TYR A N 1
ATOM 1029 C CA . TYR A 1 125 ? -15.024 -11.454 0.667 1.00 91.38 125 TYR A CA 1
ATOM 1030 C C . TYR A 1 125 ? -15.593 -10.035 0.666 1.00 91.38 125 TYR A C 1
ATOM 1032 O O . TYR A 1 125 ? -15.352 -9.247 -0.249 1.00 91.38 125 TYR A O 1
ATOM 1040 N N . GLU A 1 126 ? -16.314 -9.678 1.724 1.00 91.06 126 GLU A N 1
ATOM 1041 C CA . GLU A 1 126 ? -16.857 -8.331 1.896 1.00 91.06 126 GLU A CA 1
ATOM 1042 C C . GLU A 1 126 ? -15.802 -7.337 2.405 1.00 91.06 126 GLU A C 1
ATOM 1044 O O . GLU A 1 126 ? -15.064 -7.586 3.365 1.00 91.06 126 GLU A O 1
ATOM 1049 N N . LEU A 1 127 ? -15.762 -6.165 1.769 1.00 90.31 127 LEU A N 1
ATOM 1050 C CA . LEU A 1 127 ? -14.975 -5.024 2.230 1.00 90.31 127 LEU A CA 1
ATOM 1051 C C . LEU A 1 127 ? -15.484 -4.534 3.588 1.00 90.31 127 LEU A C 1
ATOM 1053 O O . LEU A 1 127 ? -16.690 -4.442 3.817 1.00 90.31 127 LEU A O 1
ATOM 1057 N N . SER A 1 128 ? -14.566 -4.158 4.487 1.00 90.31 128 SER A N 1
ATOM 1058 C CA . SER A 1 128 ? -14.976 -3.440 5.695 1.00 90.31 128 SER A CA 1
ATOM 1059 C C . SER A 1 128 ? -15.710 -2.161 5.320 1.00 90.31 128 SER A C 1
ATOM 1061 O O . SER A 1 128 ? -15.228 -1.389 4.495 1.00 90.31 128 SER A O 1
ATOM 1063 N N . ILE A 1 129 ? -16.800 -1.879 6.025 1.00 87.19 129 ILE A N 1
ATOM 1064 C CA . ILE A 1 129 ? -17.567 -0.641 5.868 1.00 87.19 129 ILE A CA 1
ATOM 1065 C C . ILE A 1 129 ? -16.690 0.605 6.121 1.00 87.19 129 ILE A C 1
ATOM 1067 O O . ILE A 1 129 ? -16.899 1.650 5.515 1.00 87.19 129 ILE A O 1
ATOM 1071 N N . GLU A 1 130 ? -15.672 0.505 6.984 1.00 86.75 130 GLU A N 1
ATOM 1072 C CA . GLU A 1 130 ? -14.743 1.609 7.272 1.00 86.75 130 GLU A CA 1
ATOM 1073 C C . GLU A 1 130 ? -13.554 1.672 6.307 1.00 86.75 130 GLU A C 1
ATOM 1075 O O . GLU A 1 130 ? -12.649 2.475 6.535 1.00 86.75 130 GLU A O 1
ATOM 1080 N N . ASN A 1 131 ? -13.477 0.803 5.293 1.00 86.75 131 ASN A N 1
ATOM 1081 C CA . ASN A 1 131 ? -12.400 0.872 4.315 1.00 86.75 131 ASN A CA 1
ATOM 1082 C C . ASN A 1 131 ? -12.639 2.090 3.402 1.00 86.75 131 ASN A C 1
ATOM 1084 O O . ASN A 1 131 ? -13.625 2.115 2.668 1.00 86.75 131 ASN A O 1
ATOM 1088 N N . PRO A 1 132 ? -11.756 3.105 3.427 1.00 84.62 132 PRO A N 1
ATOM 1089 C CA . PRO A 1 132 ? -11.930 4.313 2.630 1.00 84.62 132 PRO A CA 1
ATOM 1090 C C . PRO A 1 132 ? -11.596 4.098 1.148 1.00 84.62 132 PRO A C 1
ATOM 1092 O O . PRO A 1 132 ? -11.857 4.980 0.331 1.00 84.62 132 PRO A O 1
ATOM 1095 N N . LEU A 1 133 ? -10.984 2.964 0.780 1.00 86.44 133 LEU A N 1
ATOM 1096 C CA . LEU A 1 133 ? -10.656 2.672 -0.608 1.00 86.44 133 LEU A CA 1
ATOM 1097 C C . LEU A 1 133 ? -11.899 2.179 -1.346 1.00 86.44 133 LEU A C 1
ATOM 1099 O O . LEU A 1 133 ? -12.337 1.042 -1.184 1.00 86.44 133 LEU A O 1
ATOM 1103 N N . ALA A 1 134 ? -12.421 3.030 -2.223 1.00 84.81 134 ALA A N 1
ATOM 1104 C CA . ALA A 1 134 ? -13.333 2.608 -3.270 1.00 84.81 134 ALA A CA 1
ATOM 1105 C C . ALA A 1 134 ? -12.528 2.166 -4.498 1.00 84.81 134 ALA A C 1
ATOM 1107 O O . ALA A 1 134 ? -11.526 2.785 -4.853 1.00 84.81 134 ALA A O 1
ATOM 1108 N N . LEU A 1 135 ? -13.008 1.139 -5.206 1.00 85.25 135 LEU A N 1
ATOM 1109 C CA . LEU A 1 135 ? -12.348 0.646 -6.419 1.00 85.25 135 LEU A CA 1
ATOM 1110 C C . LEU A 1 135 ? -12.102 1.766 -7.437 1.00 85.25 135 LEU A C 1
ATOM 1112 O O . LEU A 1 135 ? -11.035 1.824 -8.036 1.00 85.25 135 LEU A O 1
ATOM 1116 N N . ARG A 1 136 ? -13.075 2.666 -7.622 1.00 85.56 136 ARG A N 1
ATOM 1117 C CA . ARG A 1 136 ? -12.983 3.759 -8.597 1.00 85.56 136 ARG A CA 1
ATOM 1118 C C . ARG A 1 136 ? -11.851 4.736 -8.272 1.00 85.56 136 ARG A C 1
ATOM 1120 O O . ARG A 1 136 ? -11.061 5.027 -9.163 1.00 85.56 136 ARG A O 1
ATOM 1127 N N . SER A 1 137 ? -11.777 5.230 -7.034 1.00 85.38 137 SER A N 1
ATOM 1128 C CA . SER A 1 137 ? -10.725 6.172 -6.628 1.00 85.38 137 SER A CA 1
ATOM 1129 C C . SER A 1 137 ? -9.361 5.493 -6.624 1.00 85.38 137 SER A C 1
ATOM 1131 O O . SER A 1 137 ? -8.435 6.010 -7.233 1.00 85.38 137 SER A O 1
ATOM 1133 N N . TYR A 1 138 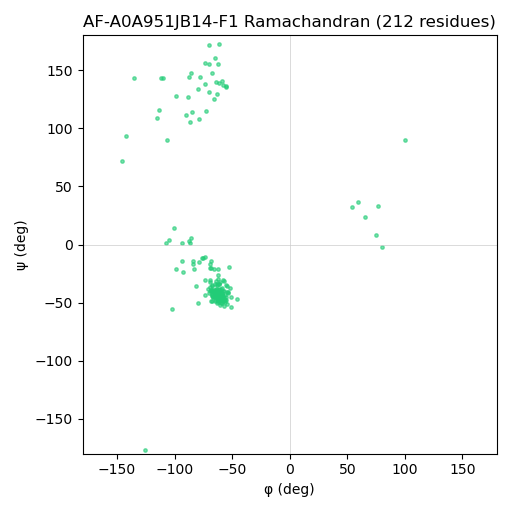? -9.273 4.277 -6.076 1.00 87.81 138 TYR A N 1
ATOM 1134 C CA . TYR A 1 138 ? -8.045 3.483 -6.113 1.00 87.81 138 TYR A CA 1
ATOM 1135 C C . TYR A 1 138 ? -7.531 3.279 -7.546 1.00 87.81 138 TYR A C 1
ATOM 1137 O O . TYR A 1 138 ? -6.349 3.470 -7.814 1.00 87.81 138 TYR A O 1
ATOM 1145 N N . SER A 1 139 ? -8.425 2.943 -8.481 1.00 88.06 139 SER A N 1
ATOM 1146 C CA . SER A 1 139 ? -8.067 2.753 -9.891 1.00 88.06 139 SER A CA 1
ATOM 1147 C C . SER A 1 139 ? -7.564 4.039 -10.535 1.00 88.06 139 SER A C 1
ATOM 1149 O O . SER A 1 139 ? -6.591 4.017 -11.282 1.00 88.06 139 SER A O 1
ATOM 1151 N N . GLN A 1 140 ? -8.226 5.162 -10.253 1.00 88.88 140 GLN A N 1
ATOM 1152 C CA . GLN A 1 140 ? -7.844 6.459 -10.795 1.00 88.88 140 GLN A CA 1
ATOM 1153 C C . GLN A 1 140 ? -6.469 6.897 -10.285 1.00 88.88 140 GLN A C 1
ATOM 1155 O O . GLN A 1 140 ? -5.644 7.333 -11.088 1.00 88.88 140 GLN A O 1
ATOM 1160 N N . ASP A 1 141 ? -6.216 6.752 -8.986 1.00 89.31 141 ASP A N 1
ATOM 1161 C CA . ASP A 1 141 ? -4.940 7.111 -8.367 1.00 89.31 141 ASP A CA 1
ATOM 1162 C C . ASP A 1 141 ? -3.812 6.229 -8.921 1.00 89.31 141 ASP A C 1
ATOM 1164 O O . ASP A 1 141 ? -2.807 6.741 -9.413 1.00 89.31 141 ASP A O 1
ATOM 1168 N N . TYR A 1 142 ? -4.026 4.910 -8.965 1.00 89.38 142 TYR A N 1
ATOM 1169 C CA . TYR A 1 142 ? -3.045 3.950 -9.475 1.00 89.38 142 TYR A CA 1
ATOM 1170 C C . TYR A 1 142 ? -2.689 4.184 -10.952 1.00 89.38 142 TYR A C 1
ATOM 1172 O O . TYR A 1 142 ? -1.517 4.208 -11.329 1.00 89.38 142 TYR A O 1
ATOM 1180 N N . LEU A 1 143 ? -3.689 4.410 -11.811 1.00 90.69 143 LEU A N 1
ATOM 1181 C CA . LEU A 1 143 ? -3.447 4.692 -13.230 1.00 90.69 143 LEU A CA 1
ATOM 1182 C C . LEU A 1 143 ? -2.792 6.061 -13.447 1.00 90.69 143 LEU A C 1
ATOM 1184 O O . LEU A 1 143 ? -2.007 6.223 -14.381 1.00 90.69 143 LEU A O 1
ATOM 1188 N N . SER A 1 144 ? -3.071 7.033 -12.576 1.00 92.88 144 SER A N 1
ATOM 1189 C CA . SER A 1 144 ? -2.429 8.352 -12.608 1.00 92.88 144 SER A CA 1
ATOM 1190 C C . SER A 1 144 ? -0.948 8.275 -12.208 1.00 92.88 144 SER A C 1
ATOM 1192 O O . SER A 1 144 ? -0.112 8.959 -12.809 1.00 92.88 144 SER A O 1
ATOM 1194 N N . GLU A 1 145 ? -0.595 7.413 -11.248 1.00 93.25 145 GLU A N 1
ATOM 1195 C CA . GLU A 1 145 ? 0.799 7.091 -10.912 1.00 93.25 145 GLU A CA 1
A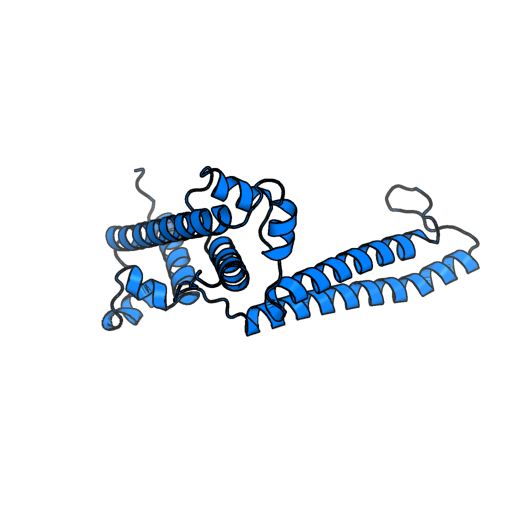TOM 1196 C C . GLU A 1 145 ? 1.523 6.436 -12.096 1.00 93.25 145 GLU A C 1
ATOM 1198 O O . GLU A 1 145 ? 2.592 6.908 -12.491 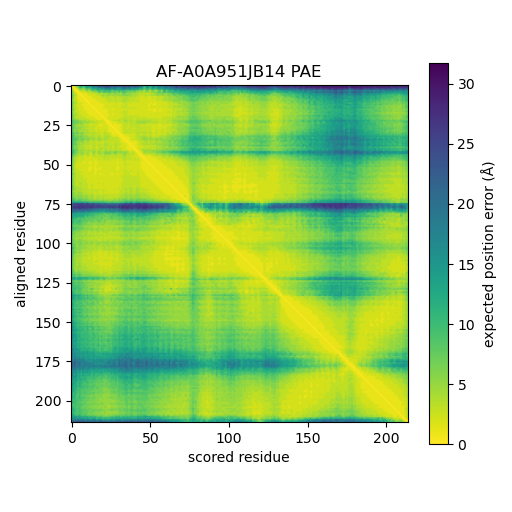1.00 93.25 145 GLU A O 1
ATOM 1203 N N . ILE A 1 146 ? 0.912 5.430 -12.733 1.00 93.56 146 ILE A N 1
ATOM 1204 C CA . ILE A 1 146 ? 1.463 4.781 -13.936 1.00 93.56 146 ILE A CA 1
ATOM 1205 C C . ILE A 1 146 ? 1.674 5.793 -15.066 1.00 93.56 146 ILE A C 1
ATOM 1207 O O . ILE A 1 146 ? 2.751 5.836 -15.660 1.00 93.56 146 ILE A O 1
ATOM 1211 N N . ALA A 1 147 ? 0.681 6.637 -15.354 1.00 94.31 147 ALA A N 1
ATOM 1212 C CA . ALA A 1 147 ? 0.798 7.664 -16.387 1.00 94.31 147 ALA A CA 1
ATOM 1213 C C . ALA A 1 147 ? 1.947 8.642 -16.087 1.00 94.31 147 ALA A C 1
ATOM 1215 O O . ALA A 1 147 ? 2.696 9.034 -16.984 1.00 94.31 147 ALA A O 1
ATOM 1216 N N . SER A 1 148 ? 2.131 8.997 -14.813 1.00 96.50 148 SER A N 1
ATOM 1217 C CA . SER A 1 148 ? 3.242 9.840 -14.367 1.00 96.50 148 SER A CA 1
ATOM 1218 C C . SER A 1 148 ? 4.600 9.152 -14.540 1.00 96.50 148 SER A C 1
ATOM 1220 O O . SER A 1 148 ? 5.556 9.797 -14.965 1.00 96.50 148 SER A O 1
ATOM 1222 N N . GLU A 1 149 ? 4.705 7.852 -14.247 1.00 95.38 149 GLU A N 1
ATOM 1223 C CA . GLU A 1 149 ? 5.922 7.064 -14.487 1.00 95.38 149 GLU A CA 1
ATOM 1224 C C . GLU A 1 149 ? 6.252 6.973 -15.989 1.00 95.38 149 GLU A C 1
ATOM 1226 O O . GLU A 1 149 ? 7.400 7.212 -16.369 1.00 95.38 149 GLU A O 1
ATOM 1231 N N . ILE A 1 150 ? 5.255 6.736 -16.851 1.00 95.94 150 ILE A N 1
ATOM 1232 C CA . ILE A 1 150 ? 5.425 6.734 -18.317 1.00 95.94 150 ILE A CA 1
ATOM 1233 C C . ILE A 1 150 ? 5.948 8.091 -18.804 1.00 95.94 150 ILE A C 1
ATOM 1235 O O . ILE A 1 150 ? 6.914 8.141 -19.567 1.00 95.94 150 ILE A O 1
ATOM 1239 N N . ASN A 1 151 ? 5.361 9.195 -18.331 1.00 96.38 151 ASN A N 1
ATOM 1240 C CA . ASN A 1 151 ? 5.805 10.541 -18.698 1.00 96.38 151 ASN A CA 1
ATOM 1241 C C . ASN A 1 151 ? 7.262 10.800 -18.294 1.00 96.38 151 ASN A C 1
ATOM 1243 O O . ASN A 1 151 ? 8.027 11.336 -19.090 1.00 96.38 151 ASN A O 1
ATOM 1247 N N . ARG A 1 152 ? 7.690 10.351 -17.105 1.00 96.19 152 ARG A N 1
ATOM 1248 C CA . ARG A 1 152 ? 9.097 10.473 -16.680 1.00 96.19 152 ARG A CA 1
ATOM 1249 C C . ARG A 1 152 ? 10.048 9.709 -17.601 1.00 96.19 152 ARG A C 1
ATOM 1251 O O . ARG A 1 152 ? 11.131 10.212 -17.894 1.00 96.19 152 ARG A O 1
ATOM 1258 N N . VAL A 1 153 ? 9.661 8.518 -18.066 1.00 96.00 153 VAL A N 1
ATOM 1259 C CA . VAL A 1 153 ? 10.466 7.762 -19.041 1.00 96.00 153 VAL A CA 1
ATOM 1260 C C . VAL A 1 153 ? 10.538 8.512 -20.372 1.00 96.00 153 VAL A C 1
ATOM 1262 O O . VAL A 1 153 ? 11.625 8.659 -20.928 1.00 96.00 153 VAL A O 1
ATOM 1265 N N . ALA A 1 154 ? 9.412 9.040 -20.860 1.00 95.44 154 ALA A N 1
ATOM 1266 C CA . ALA A 1 154 ? 9.369 9.824 -22.092 1.00 95.44 154 ALA A CA 1
ATOM 1267 C C . ALA A 1 154 ? 10.249 11.086 -22.013 1.00 95.44 154 ALA A C 1
ATOM 1269 O O . ALA A 1 154 ? 11.023 11.361 -22.934 1.00 95.44 154 ALA A O 1
ATOM 1270 N N . ASP A 1 155 ? 10.201 11.813 -20.896 1.00 95.25 155 ASP A N 1
ATOM 1271 C CA . ASP A 1 155 ? 11.057 12.977 -20.654 1.00 95.25 155 ASP A CA 1
ATOM 1272 C C . ASP A 1 155 ? 12.541 12.593 -20.596 1.00 95.25 155 ASP A C 1
ATOM 1274 O O . ASP A 1 155 ? 13.382 13.272 -21.192 1.00 95.25 155 ASP A O 1
ATOM 1278 N N . GLY A 1 156 ? 12.871 11.476 -19.941 1.00 93.12 156 GLY A N 1
ATOM 1279 C CA . GLY A 1 156 ? 14.229 10.932 -19.906 1.00 93.12 156 GLY A CA 1
ATOM 1280 C C . GLY A 1 156 ? 14.757 10.582 -21.301 1.00 93.12 156 GLY A C 1
ATOM 1281 O O . GLY A 1 156 ? 15.883 10.945 -21.647 1.00 93.12 156 GLY A O 1
ATOM 1282 N N . LEU A 1 157 ? 13.926 9.955 -22.139 1.00 94.88 157 LEU A N 1
ATOM 1283 C CA . LEU A 1 157 ? 14.254 9.648 -23.534 1.00 94.88 157 LEU A CA 1
ATOM 1284 C C . LEU A 1 157 ? 14.467 10.920 -24.362 1.00 94.88 157 LEU A C 1
ATOM 1286 O O . LEU A 1 157 ? 15.444 11.014 -25.106 1.00 94.88 157 LEU A O 1
ATOM 1290 N N . LYS A 1 158 ? 13.609 11.931 -24.189 1.00 94.44 158 LYS A N 1
ATOM 1291 C CA . LYS A 1 158 ? 13.750 13.230 -24.861 1.00 94.44 158 LYS A CA 1
ATOM 1292 C C . LYS A 1 158 ? 15.061 13.922 -24.487 1.00 94.44 158 LYS A C 1
ATOM 1294 O O . LYS A 1 158 ? 15.758 14.437 -25.360 1.00 94.44 158 LYS A O 1
ATOM 1299 N N . GLN A 1 159 ? 15.419 13.925 -23.203 1.00 90.88 159 GLN A N 1
ATOM 1300 C CA . GLN A 1 159 ? 16.699 14.469 -22.738 1.00 90.88 159 GLN A CA 1
ATOM 1301 C C . GLN A 1 159 ? 17.886 13.684 -23.304 1.00 90.88 159 GLN A C 1
ATOM 1303 O O . GLN A 1 159 ? 18.903 14.266 -23.687 1.00 90.88 159 GLN A O 1
ATOM 1308 N N . TYR A 1 160 ? 17.749 12.363 -23.401 1.00 93.31 160 TYR A N 1
ATOM 1309 C CA . TYR A 1 160 ? 18.790 11.495 -23.923 1.00 93.31 160 TYR A CA 1
ATOM 1310 C C . TYR A 1 160 ? 19.116 11.763 -25.406 1.00 93.31 160 TYR A C 1
ATOM 1312 O O . TYR A 1 160 ? 20.287 11.690 -25.778 1.00 93.31 160 TYR A O 1
ATOM 1320 N N . CYS A 1 161 ? 18.153 12.187 -26.236 1.00 93.19 161 CYS A N 1
ATOM 1321 C CA . CYS A 1 161 ? 18.423 12.590 -27.626 1.00 93.19 161 CYS A CA 1
ATOM 1322 C C . CYS A 1 161 ? 19.512 13.677 -27.738 1.00 93.19 161 CYS A C 1
ATOM 1324 O O . CYS A 1 161 ? 20.390 13.601 -28.603 1.00 93.19 161 CYS A O 1
ATOM 1326 N N . PHE A 1 162 ? 19.497 14.668 -26.840 1.00 92.56 162 PHE A N 1
ATOM 1327 C CA . PHE A 1 162 ? 20.520 15.718 -26.808 1.00 92.56 162 PHE A CA 1
ATOM 1328 C C . PHE A 1 162 ? 21.884 15.165 -26.395 1.00 92.56 162 PHE A C 1
ATOM 1330 O O . PHE A 1 162 ? 22.894 15.490 -27.018 1.00 92.56 162 PHE A O 1
ATOM 1337 N N . LYS A 1 163 ? 21.913 14.282 -25.388 1.00 90.25 163 LYS A N 1
ATOM 1338 C CA . LYS A 1 163 ? 23.149 13.627 -24.939 1.00 90.25 163 LYS A CA 1
ATOM 1339 C C . LYS A 1 163 ? 23.788 12.800 -26.049 1.00 90.25 163 LYS A C 1
ATOM 1341 O O . LYS A 1 163 ? 24.986 12.920 -26.278 1.00 90.25 163 LYS A O 1
ATOM 1346 N N . LEU A 1 164 ? 22.990 12.014 -26.769 1.00 93.06 164 LEU A N 1
ATOM 1347 C CA . LEU A 1 164 ? 23.475 11.194 -27.875 1.00 93.06 164 LEU A CA 1
ATOM 1348 C C . LEU A 1 164 ? 24.064 12.055 -29.002 1.00 93.06 164 LEU A C 1
ATOM 1350 O O . LEU A 1 164 ? 25.127 11.738 -29.534 1.00 93.06 164 LEU A O 1
ATOM 1354 N N . THR A 1 165 ? 23.413 13.177 -29.316 1.00 93.19 165 THR A N 1
ATOM 1355 C CA . THR A 1 165 ? 23.920 14.146 -30.299 1.00 93.19 165 THR A CA 1
ATOM 1356 C C . THR A 1 165 ? 25.259 14.742 -29.854 1.00 93.19 165 THR A C 1
ATOM 1358 O O . THR A 1 165 ? 26.194 14.820 -30.648 1.00 93.19 165 THR A O 1
ATOM 1361 N N . GLU A 1 166 ? 25.393 15.108 -28.576 1.00 92.31 166 GLU A N 1
ATOM 1362 C CA . GLU A 1 166 ? 26.650 15.612 -28.012 1.00 92.31 166 GLU A CA 1
ATOM 1363 C C . GLU A 1 166 ? 27.770 14.563 -28.023 1.00 92.31 166 GLU A C 1
ATOM 1365 O O . GLU A 1 166 ? 28.902 14.898 -28.371 1.00 92.31 166 GLU A O 1
ATOM 1370 N N . MET A 1 167 ? 27.468 13.305 -27.689 1.00 92.25 167 MET A N 1
ATOM 1371 C CA . MET A 1 167 ? 28.429 12.197 -27.768 1.00 92.25 167 MET A CA 1
ATOM 1372 C C . MET A 1 167 ? 28.914 11.993 -29.207 1.00 92.25 167 MET A C 1
ATOM 1374 O O . MET A 1 167 ? 30.115 11.872 -29.439 1.00 92.25 167 MET A O 1
ATOM 1378 N N . GLY A 1 168 ? 28.000 12.029 -30.184 1.00 92.75 168 GLY A N 1
ATOM 1379 C CA . GLY A 1 168 ? 28.342 11.958 -31.606 1.00 92.75 168 GLY A CA 1
ATOM 1380 C C . GLY A 1 168 ? 29.199 13.139 -32.068 1.00 92.75 168 GLY A C 1
ATOM 1381 O O . GLY A 1 168 ? 30.204 12.939 -32.746 1.00 92.75 168 GLY A O 1
ATOM 1382 N N . ARG A 1 169 ? 28.856 14.365 -31.646 1.00 94.75 169 ARG A N 1
ATOM 1383 C CA . ARG A 1 169 ? 29.606 15.588 -31.975 1.00 94.75 169 ARG A CA 1
ATOM 1384 C C . ARG A 1 169 ? 31.021 15.583 -31.395 1.00 94.75 169 ARG A C 1
ATOM 1386 O O . ARG A 1 169 ? 31.945 16.047 -32.055 1.00 94.75 169 ARG A O 1
ATOM 1393 N N . LYS A 1 170 ? 31.183 15.100 -30.161 1.00 94.12 170 LYS A N 1
ATOM 1394 C CA . LYS A 1 170 ? 32.481 15.021 -29.470 1.00 94.12 170 LYS A CA 1
ATOM 1395 C C . LYS A 1 170 ? 33.278 13.769 -29.827 1.00 94.12 170 LYS A C 1
ATOM 1397 O O . LYS A 1 170 ? 34.455 13.721 -29.509 1.00 94.12 170 LYS A O 1
ATOM 1402 N N . GLN A 1 171 ? 32.646 12.778 -30.461 1.00 90.69 171 GLN A N 1
ATOM 1403 C CA . GLN A 1 171 ? 33.199 11.433 -30.663 1.00 90.69 171 GLN A CA 1
ATOM 1404 C C . GLN A 1 171 ? 33.662 10.776 -29.351 1.00 90.69 171 GLN A C 1
ATOM 1406 O O . GLN A 1 171 ? 34.597 9.981 -29.323 1.00 90.69 171 GLN A O 1
ATOM 1411 N N . GLU A 1 172 ? 32.979 11.094 -28.250 1.00 91.00 172 GLU A N 1
ATOM 1412 C CA . GLU A 1 172 ? 33.343 10.659 -26.905 1.00 91.00 172 GLU A CA 1
ATOM 1413 C C . GLU A 1 172 ? 32.119 10.167 -26.134 1.00 91.00 172 GLU A C 1
ATOM 1415 O O . GLU A 1 172 ? 31.023 10.722 -26.229 1.00 91.00 172 GLU A O 1
ATOM 1420 N N . LEU A 1 173 ? 32.326 9.131 -25.319 1.00 90.94 173 LEU A N 1
ATOM 1421 C CA . LEU A 1 173 ? 31.304 8.627 -24.409 1.00 90.94 173 LEU A CA 1
ATOM 1422 C C . LEU A 1 173 ? 31.180 9.508 -23.160 1.00 90.94 173 LEU A C 1
ATOM 1424 O O . LEU A 1 173 ? 32.192 9.968 -22.615 1.00 90.94 173 LEU A O 1
ATOM 1428 N N . GLU A 1 174 ? 29.948 9.663 -22.664 1.00 88.06 174 GLU A N 1
ATOM 1429 C CA . GLU A 1 174 ? 29.670 10.260 -21.354 1.00 88.06 174 GLU A CA 1
ATOM 1430 C C . GLU A 1 174 ? 30.373 9.448 -20.255 1.00 88.06 174 GLU A C 1
ATOM 1432 O O . GLU A 1 174 ? 30.443 8.216 -20.310 1.00 88.06 174 GLU A O 1
ATOM 1437 N N . THR A 1 175 ? 30.917 10.144 -19.262 1.00 89.56 175 THR A N 1
ATOM 1438 C CA . THR A 1 175 ? 31.531 9.520 -18.090 1.00 89.56 175 THR A CA 1
ATOM 1439 C C . THR A 1 175 ? 30.524 9.534 -16.943 1.00 89.56 175 THR A C 1
ATOM 1441 O O . THR A 1 175 ? 29.956 10.579 -16.629 1.00 89.56 175 THR A O 1
ATOM 1444 N N . GLY A 1 176 ? 30.289 8.377 -16.329 1.00 84.31 176 GLY A N 1
ATOM 1445 C CA . GLY A 1 176 ? 29.445 8.238 -15.150 1.00 84.31 176 GLY A CA 1
ATOM 1446 C C . GLY A 1 176 ? 30.070 8.840 -13.892 1.00 84.31 176 GLY A C 1
ATOM 1447 O O . GLY A 1 176 ? 31.238 9.220 -13.860 1.00 84.31 176 GLY A O 1
ATOM 1448 N N . TRP A 1 177 ? 29.274 8.898 -12.824 1.00 83.00 177 TRP A N 1
ATOM 1449 C CA . TRP A 1 177 ? 29.703 9.358 -11.495 1.00 83.00 177 TRP A CA 1
ATOM 1450 C C . TRP A 1 177 ? 30.799 8.477 -10.870 1.00 83.00 177 TRP A C 1
ATOM 1452 O O . TRP A 1 177 ? 31.530 8.924 -9.994 1.00 83.00 177 TRP A O 1
ATOM 1462 N N . ASP A 1 178 ? 30.912 7.238 -11.337 1.00 87.88 178 ASP A N 1
ATOM 1463 C CA . ASP A 1 178 ? 31.926 6.246 -10.982 1.00 87.88 178 ASP A CA 1
ATOM 1464 C C . ASP A 1 178 ? 33.207 6.366 -11.829 1.00 87.88 178 ASP A C 1
ATOM 1466 O O . ASP A 1 178 ? 34.127 5.566 -11.679 1.00 87.88 178 ASP A O 1
ATOM 1470 N N . GLY A 1 179 ? 33.272 7.345 -12.738 1.00 88.12 179 GLY A N 1
ATOM 1471 C CA . GLY A 1 179 ? 34.397 7.545 -13.651 1.00 88.12 179 GLY A CA 1
ATOM 1472 C C . GLY A 1 179 ? 34.389 6.625 -14.875 1.00 88.12 179 GLY A C 1
ATOM 1473 O O . GLY A 1 179 ? 35.247 6.774 -15.747 1.00 88.12 179 GLY A O 1
ATOM 1474 N N . ASN A 1 180 ? 33.423 5.709 -14.994 1.00 92.44 180 ASN A N 1
ATOM 1475 C CA . ASN A 1 180 ? 33.364 4.759 -16.102 1.00 92.44 180 ASN A CA 1
ATOM 1476 C C . ASN A 1 180 ? 32.657 5.350 -17.322 1.00 92.44 180 ASN A C 1
ATOM 1478 O O . ASN A 1 180 ? 31.713 6.134 -17.209 1.00 92.44 180 ASN A O 1
ATOM 1482 N N . LYS A 1 181 ? 33.083 4.943 -18.522 1.00 91.00 181 LYS A N 1
ATOM 1483 C CA . LYS A 1 181 ? 32.395 5.326 -19.758 1.00 91.00 181 LYS A CA 1
ATOM 1484 C C . LYS A 1 181 ? 31.042 4.629 -19.858 1.00 91.00 181 LYS A C 1
ATOM 1486 O O . LYS A 1 181 ? 30.928 3.418 -19.680 1.00 91.00 181 LYS A O 1
ATOM 1491 N N . ILE A 1 182 ? 30.014 5.407 -20.164 1.00 88.50 182 ILE A N 1
ATOM 1492 C CA . ILE A 1 182 ? 28.649 4.926 -20.327 1.00 88.50 182 ILE A CA 1
ATOM 1493 C C . ILE A 1 182 ? 28.443 4.498 -21.782 1.00 88.50 182 ILE A C 1
ATOM 1495 O O . ILE A 1 182 ? 28.685 5.278 -22.704 1.00 88.50 182 ILE A O 1
ATOM 1499 N N . SER A 1 183 ? 27.971 3.262 -21.985 1.00 91.12 183 SER A N 1
ATOM 1500 C CA . SER A 1 183 ? 27.527 2.800 -23.308 1.00 91.12 183 SER A CA 1
ATOM 1501 C C . SER A 1 183 ? 26.459 3.750 -23.860 1.00 91.12 183 SER A C 1
ATOM 1503 O O . SER A 1 183 ? 25.535 4.080 -23.108 1.00 91.12 183 SER A O 1
ATOM 1505 N N . PRO A 1 184 ? 26.507 4.132 -25.153 1.00 90.69 184 PRO A N 1
ATOM 1506 C CA . PRO A 1 184 ? 25.455 4.934 -25.769 1.00 90.69 184 PRO A CA 1
ATOM 1507 C C . PRO A 1 184 ? 24.069 4.332 -25.521 1.00 90.69 184 PRO A C 1
ATOM 1509 O O . PRO A 1 184 ? 23.172 5.015 -25.051 1.00 90.69 184 PRO A O 1
ATOM 1512 N N . SER A 1 185 ? 23.892 3.020 -25.691 1.00 92.81 185 SER A N 1
ATOM 1513 C CA . SER A 1 185 ? 22.576 2.383 -25.536 1.00 92.81 185 SER A CA 1
ATOM 1514 C C . SER A 1 185 ? 22.031 2.362 -24.104 1.00 92.81 185 SER A C 1
ATOM 1516 O O . SER A 1 185 ? 20.836 2.143 -23.932 1.00 92.81 185 SER A O 1
ATOM 1518 N N . LYS A 1 186 ? 22.848 2.626 -23.071 1.00 90.12 186 LYS A N 1
ATOM 1519 C CA . LYS A 1 186 ? 22.490 2.364 -21.664 1.00 90.12 186 LYS A CA 1
ATOM 1520 C C . LYS A 1 186 ? 21.162 3.002 -21.243 1.00 90.12 186 LYS A C 1
ATOM 1522 O O . LYS A 1 186 ? 20.387 2.381 -20.522 1.00 90.12 186 LYS A O 1
ATOM 1527 N N . ASN A 1 187 ? 20.889 4.234 -21.679 1.00 89.56 187 ASN A N 1
ATOM 1528 C CA . ASN A 1 187 ? 19.645 4.930 -21.326 1.00 89.56 187 ASN A CA 1
ATOM 1529 C C . ASN A 1 187 ? 18.421 4.367 -22.065 1.00 89.56 187 ASN A C 1
ATOM 1531 O O . ASN A 1 187 ? 17.320 4.383 -21.513 1.00 89.56 187 ASN A O 1
ATOM 1535 N N . ILE A 1 188 ? 18.608 3.846 -23.283 1.00 93.31 188 ILE A N 1
ATOM 1536 C CA . ILE A 1 188 ? 17.562 3.114 -24.008 1.00 93.31 188 ILE A CA 1
ATOM 1537 C C . ILE A 1 188 ? 17.272 1.802 -23.287 1.00 93.31 188 ILE A C 1
ATOM 1539 O O . ILE A 1 188 ? 16.116 1.543 -22.970 1.00 93.31 188 ILE A O 1
ATOM 1543 N N . ASP A 1 189 ? 18.309 1.035 -22.947 1.00 94.25 189 ASP A N 1
ATOM 1544 C CA . ASP A 1 189 ? 18.171 -0.245 -22.243 1.00 94.25 189 ASP A CA 1
ATOM 1545 C C . ASP A 1 189 ? 17.454 -0.061 -20.893 1.00 94.25 189 ASP A C 1
ATOM 1547 O O . ASP A 1 189 ? 16.516 -0.787 -20.563 1.00 94.25 189 ASP A O 1
ATOM 1551 N N . TYR A 1 190 ? 17.827 0.979 -20.139 1.00 92.12 190 TYR A N 1
ATOM 1552 C CA . TYR A 1 190 ? 17.148 1.356 -18.897 1.00 92.12 190 TYR A CA 1
ATOM 1553 C C . TYR A 1 190 ? 15.670 1.717 -19.118 1.00 92.12 190 TYR A C 1
ATOM 1555 O O . TYR A 1 190 ? 14.800 1.270 -18.373 1.00 92.12 190 TYR A O 1
ATOM 1563 N N . SER A 1 191 ? 15.369 2.491 -20.163 1.00 94.50 191 SER A N 1
ATOM 1564 C CA . SER A 1 191 ? 13.994 2.888 -20.485 1.00 94.50 191 SER A CA 1
ATOM 1565 C C . SER A 1 191 ? 13.135 1.698 -20.916 1.00 94.50 191 SER A C 1
ATOM 1567 O O . SER A 1 191 ? 11.980 1.610 -20.509 1.00 94.50 191 SER A O 1
ATOM 1569 N N . ILE A 1 192 ? 13.693 0.762 -21.691 1.00 95.06 192 ILE A N 1
ATOM 1570 C CA . ILE A 1 192 ? 13.018 -0.479 -22.093 1.00 95.06 192 ILE A CA 1
ATOM 1571 C C . ILE A 1 192 ? 12.649 -1.304 -20.858 1.00 95.06 192 ILE A C 1
ATOM 1573 O O . ILE A 1 192 ? 11.500 -1.725 -20.742 1.00 95.06 192 ILE A O 1
ATOM 1577 N N . ASN A 1 193 ? 13.581 -1.483 -19.918 1.00 95.06 193 ASN A N 1
ATOM 1578 C CA . ASN A 1 193 ? 13.314 -2.221 -18.682 1.00 95.06 193 ASN A CA 1
ATOM 1579 C C . ASN A 1 193 ? 12.194 -1.564 -17.860 1.00 95.06 193 ASN A C 1
ATOM 1581 O O . ASN A 1 193 ? 11.250 -2.242 -17.464 1.00 95.06 193 ASN A O 1
ATOM 1585 N N . ASN A 1 194 ? 12.235 -0.239 -17.686 1.00 94.38 194 ASN A N 1
ATOM 1586 C CA . ASN A 1 194 ? 11.182 0.485 -16.968 1.00 94.38 194 ASN A CA 1
ATOM 1587 C C . ASN A 1 194 ? 9.811 0.354 -17.650 1.00 94.38 194 ASN A C 1
ATOM 1589 O O . ASN A 1 194 ? 8.797 0.168 -16.981 1.00 94.38 194 ASN A O 1
ATOM 1593 N N . LEU A 1 195 ? 9.758 0.445 -18.984 1.00 95.38 195 LEU A N 1
ATOM 1594 C CA . LEU A 1 195 ? 8.511 0.281 -19.736 1.00 95.38 195 LEU A CA 1
ATOM 1595 C C . LEU A 1 195 ? 7.984 -1.157 -19.670 1.00 95.38 195 LEU A C 1
ATOM 1597 O O . LEU A 1 195 ? 6.771 -1.348 -19.607 1.00 95.38 195 LEU A O 1
ATOM 1601 N N . ALA A 1 196 ? 8.866 -2.158 -19.646 1.00 95.44 196 ALA A N 1
ATOM 1602 C CA . ALA A 1 196 ? 8.481 -3.552 -19.453 1.00 95.44 196 ALA A CA 1
ATOM 1603 C C . ALA A 1 196 ? 7.856 -3.772 -18.064 1.00 95.44 196 ALA A C 1
ATOM 1605 O O . ALA A 1 196 ? 6.788 -4.374 -17.966 1.00 95.44 196 ALA A O 1
ATOM 1606 N N . GLU A 1 197 ? 8.451 -3.212 -17.006 1.00 92.19 197 GLU A N 1
ATOM 1607 C CA . GLU A 1 197 ? 7.873 -3.248 -15.656 1.00 92.19 197 GLU A CA 1
ATOM 1608 C C . GLU A 1 197 ? 6.520 -2.525 -15.588 1.00 92.19 197 GLU A C 1
ATOM 1610 O O . GLU A 1 197 ? 5.565 -3.034 -14.999 1.00 92.19 197 GLU A O 1
ATOM 1615 N N . LEU A 1 198 ? 6.405 -1.352 -16.219 1.00 94.00 198 LEU A N 1
ATOM 1616 C CA . LEU A 1 198 ? 5.147 -0.605 -16.300 1.00 94.00 198 LEU A CA 1
ATOM 1617 C C . LEU A 1 198 ? 4.058 -1.393 -17.027 1.00 94.00 198 LEU A C 1
ATOM 1619 O O . LEU A 1 198 ? 2.920 -1.428 -16.559 1.00 94.00 198 LEU A O 1
ATOM 1623 N N . LYS A 1 199 ? 4.404 -2.067 -18.127 1.00 94.75 199 LYS A N 1
ATOM 1624 C CA . LYS A 1 199 ? 3.490 -2.967 -18.834 1.00 94.75 199 LYS A CA 1
ATOM 1625 C C . LYS A 1 199 ? 2.992 -4.077 -17.907 1.00 94.75 199 LYS A C 1
ATOM 1627 O O . LYS A 1 199 ? 1.787 -4.284 -17.821 1.00 94.75 199 LYS A O 1
ATOM 1632 N N . GLU A 1 200 ? 3.883 -4.748 -17.174 1.00 91.81 200 GLU A N 1
ATOM 1633 C CA . GLU A 1 200 ? 3.475 -5.787 -16.217 1.00 91.81 200 GLU A CA 1
ATOM 1634 C C . GLU A 1 200 ? 2.536 -5.248 -15.129 1.00 91.81 200 GLU A C 1
ATOM 1636 O O . GLU A 1 200 ? 1.557 -5.915 -14.782 1.00 91.81 200 GLU A O 1
ATOM 1641 N N . LYS A 1 201 ? 2.801 -4.044 -14.598 1.00 90.81 201 LYS A N 1
ATOM 1642 C CA . LYS A 1 201 ? 1.920 -3.381 -13.620 1.00 90.81 201 LYS A CA 1
ATOM 1643 C C . LYS A 1 201 ? 0.526 -3.134 -14.204 1.00 90.81 201 LYS A C 1
ATOM 1645 O O . LYS A 1 201 ? -0.462 -3.467 -13.551 1.00 90.81 201 LYS A O 1
ATOM 1650 N N . ILE A 1 202 ? 0.447 -2.592 -15.423 1.00 92.56 202 ILE A N 1
ATOM 1651 C CA . ILE A 1 202 ? -0.819 -2.324 -16.125 1.00 92.56 202 ILE A CA 1
ATOM 1652 C C . ILE A 1 202 ? -1.594 -3.624 -16.333 1.00 92.56 202 ILE A C 1
ATOM 1654 O O . ILE A 1 202 ? -2.752 -3.703 -15.929 1.00 92.56 202 ILE A O 1
ATOM 1658 N N . ASP A 1 203 ? -0.949 -4.642 -16.904 1.00 92.69 203 ASP A N 1
ATOM 1659 C CA . ASP A 1 203 ? -1.582 -5.927 -17.211 1.00 92.69 203 ASP A CA 1
ATOM 1660 C C . ASP A 1 203 ? -2.111 -6.591 -15.930 1.00 92.69 203 ASP A C 1
ATOM 1662 O O . ASP A 1 203 ? -3.260 -7.028 -15.867 1.00 92.69 203 ASP A O 1
ATOM 1666 N N . THR A 1 204 ? -1.299 -6.600 -14.867 1.00 89.94 204 THR A N 1
ATOM 1667 C CA . THR A 1 204 ? -1.678 -7.1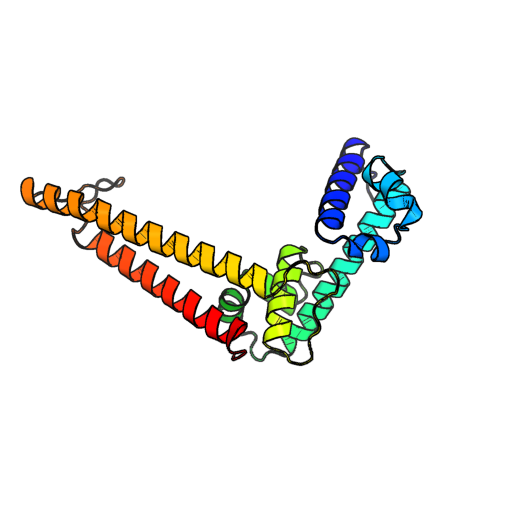60 -13.561 1.00 89.94 204 THR A CA 1
ATOM 1668 C C . THR A 1 204 ? -2.862 -6.413 -12.957 1.00 89.94 204 THR A C 1
ATOM 1670 O O . THR A 1 204 ? -3.813 -7.030 -12.470 1.00 89.94 204 THR A O 1
ATOM 1673 N N . PHE A 1 205 ? -2.818 -5.080 -12.985 1.00 90.88 205 PHE A N 1
ATOM 1674 C CA . PHE A 1 205 ? -3.887 -4.248 -12.459 1.00 90.88 205 PHE A CA 1
ATOM 1675 C C . PHE A 1 205 ? -5.193 -4.472 -13.223 1.00 90.88 205 PHE A C 1
ATOM 1677 O O . PHE A 1 205 ? -6.240 -4.663 -12.604 1.00 90.88 205 PHE A O 1
ATOM 1684 N N . TRP A 1 206 ? -5.131 -4.491 -14.555 1.00 91.81 206 TRP A N 1
ATOM 1685 C CA . TRP A 1 206 ? -6.303 -4.678 -15.401 1.00 91.81 206 TRP A CA 1
ATOM 1686 C C . TRP A 1 206 ? -6.960 -6.032 -15.138 1.00 91.81 206 TRP A C 1
ATOM 1688 O O . TRP A 1 206 ? -8.155 -6.100 -14.840 1.00 91.81 206 TRP A O 1
ATOM 1698 N N . LYS A 1 207 ? -6.150 -7.093 -15.118 1.00 89.88 207 LYS A N 1
ATOM 1699 C CA . LYS A 1 207 ? -6.588 -8.462 -14.848 1.00 89.88 207 LYS A CA 1
ATOM 1700 C C . LYS A 1 207 ? -7.318 -8.579 -13.500 1.00 89.88 207 LYS A C 1
ATOM 1702 O O . LYS A 1 207 ? -8.441 -9.073 -13.428 1.00 89.88 207 LYS A O 1
ATOM 1707 N N . VAL A 1 208 ? -6.733 -8.042 -12.428 1.00 88.56 208 VAL A N 1
ATOM 1708 C CA . VAL A 1 208 ? -7.274 -8.181 -11.062 1.00 88.56 208 VAL A CA 1
ATOM 1709 C C . VAL A 1 208 ? -8.427 -7.215 -10.781 1.00 88.56 208 VAL A C 1
ATOM 1711 O O . VAL A 1 208 ? -9.487 -7.608 -10.288 1.00 88.56 208 VAL A O 1
ATOM 1714 N N . TYR A 1 209 ? -8.236 -5.927 -11.061 1.00 89.56 209 TYR A N 1
ATOM 1715 C CA . TYR A 1 209 ? -9.151 -4.880 -10.610 1.00 89.56 209 TYR A CA 1
ATOM 1716 C C . TYR A 1 209 ? -10.238 -4.553 -11.625 1.00 89.56 209 TYR A C 1
ATOM 1718 O O . TYR A 1 209 ? -11.308 -4.115 -11.206 1.00 89.56 209 TYR A O 1
ATOM 1726 N N . ILE A 1 210 ? -10.037 -4.826 -12.916 1.00 87.38 210 ILE A N 1
ATOM 1727 C CA . ILE A 1 210 ? -11.045 -4.583 -13.957 1.00 87.38 210 ILE A CA 1
ATOM 1728 C C . ILE A 1 210 ? -11.730 -5.895 -14.349 1.00 87.38 210 ILE A C 1
ATOM 1730 O O . ILE A 1 210 ? -12.945 -6.008 -14.183 1.00 87.38 210 ILE A O 1
ATOM 1734 N N . GLU A 1 211 ? -10.961 -6.905 -14.760 1.00 87.12 211 GLU A N 1
ATOM 1735 C CA . GLU A 1 211 ? -11.483 -8.181 -15.281 1.00 87.12 211 GLU A CA 1
ATOM 1736 C C . GLU A 1 211 ? -11.840 -9.211 -14.199 1.00 87.12 211 GLU A C 1
ATOM 1738 O O . GLU A 1 211 ? -12.600 -10.137 -14.475 1.00 87.12 211 GLU A O 1
ATOM 1743 N N . LYS A 1 212 ? -11.348 -9.036 -12.963 1.00 83.19 212 LYS A N 1
ATOM 1744 C CA . LYS A 1 212 ? -11.541 -9.966 -11.831 1.00 83.19 212 LYS A CA 1
ATOM 1745 C C . LYS A 1 212 ? -10.998 -11.376 -12.090 1.00 83.19 212 LYS A C 1
ATOM 1747 O O . LYS A 1 212 ? -11.587 -12.363 -11.654 1.00 83.19 212 LYS A O 1
ATOM 1752 N N . THR A 1 213 ? -9.878 -11.485 -12.792 1.00 70.31 213 THR A N 1
ATOM 1753 C CA . THR A 1 213 ? -9.193 -12.761 -13.021 1.00 70.31 213 THR A CA 1
ATOM 1754 C C . THR A 1 213 ? -7.876 -12.817 -12.241 1.00 70.31 213 THR A C 1
ATOM 1756 O O . THR A 1 213 ? -7.197 -11.805 -12.053 1.00 70.31 213 THR A O 1
ATOM 1759 N N . ILE A 1 214 ? -7.537 -14.005 -11.721 1.00 66.50 214 ILE A N 1
ATOM 1760 C CA . ILE A 1 214 ? -6.277 -14.266 -10.998 1.00 66.50 214 ILE A CA 1
ATOM 1761 C C . ILE A 1 214 ? -5.221 -14.714 -11.990 1.00 66.50 214 ILE A C 1
ATOM 1763 O O . ILE A 1 214 ? -5.514 -15.552 -12.870 1.00 66.50 214 ILE A O 1
#

Radius of gyration: 23.8 Å; Cα contacts (8 Å, |Δi|>4): 161; chains: 1; bounding box: 58×41×64 Å

Solvent-accessible surface area (backbone atoms only — not comparable to full-atom values): 12067 Å² total; per-residue (Å²): 129,84,84,73,52,73,69,54,51,52,52,49,46,54,55,49,52,52,55,29,71,65,16,64,62,47,34,56,75,48,67,48,54,79,93,46,42,66,59,58,75,77,53,82,73,54,72,67,56,49,48,53,38,52,50,43,49,51,50,52,32,26,52,52,36,52,51,49,27,56,55,55,69,69,52,84,55,91,86,42,39,66,56,50,17,69,66,37,76,43,58,37,66,61,54,48,30,31,64,74,56,77,43,54,61,51,55,67,70,57,48,41,36,47,39,52,41,42,38,44,74,34,93,86,42,77,62,60,89,50,46,73,74,46,71,69,59,52,50,52,54,53,51,51,51,51,52,50,53,51,49,54,47,53,52,51,52,59,56,42,53,57,52,53,52,50,28,62,74,67,73,43,68,57,66,43,100,86,70,44,73,46,62,85,60,50,65,56,55,52,45,51,53,52,50,51,54,50,50,52,52,51,54,46,47,42,34,34,76,70,71,50,46,134

Mean predicted aligned error: 6.66 Å

Nearest PDB structures (foldseek):
  2ofy-assembly1_B  TM=6.928E-01  e=3.567E+00  Rhodococcus jostii RHA1
  6ejq-assembly1_C  TM=3.987E-01  e=9.255E+00  Thermus phage G20c

pLDDT: mean 89.33, std 7.66, range [50.72, 96.62]

Secondary structure (DSSP, 8-state):
-PPPPHHHHHHHHHHHHHHHHT-HHHHHHTT--GGGHHHHHHS---HHHHHHHHHHHHHHHHHHHHHHHHHHHHSS-GGGHHHHHHHHTS-HHHHHHHHTTS-SS--HHHHHHHHHHHHHH-TT-PPPTT----HHHHHHHHHHHHHHHHHHHHHHHHHHHHHHHHHHHHT-PPBPTTSPBPPTTHHHHHHHHHHHHHHHHHHHHIIIIIS---